Protein AF-A0A7S2SVT9-F1 (afdb_monomer_lite)

Structure (mmCIF, N/CA/C/O backbone):
data_AF-A0A7S2SVT9-F1
#
_entry.id   AF-A0A7S2SVT9-F1
#
loop_
_atom_site.group_PDB
_atom_site.id
_atom_site.type_symbol
_atom_site.label_atom_id
_atom_site.label_alt_id
_atom_site.label_comp_id
_atom_site.label_asym_id
_atom_site.label_entity_id
_atom_site.label_seq_id
_atom_site.pdbx_PDB_ins_code
_atom_site.Cartn_x
_atom_site.Cartn_y
_atom_site.Cartn_z
_atom_site.occupancy
_atom_site.B_iso_or_equiv
_atom_site.auth_seq_id
_atom_site.auth_comp_id
_atom_site.auth_asym_id
_atom_site.auth_atom_id
_atom_site.pdbx_PDB_model_num
ATOM 1 N N . ALA A 1 1 ? 28.367 -41.640 71.265 1.00 46.28 1 ALA A N 1
ATOM 2 C CA . ALA A 1 1 ? 27.059 -41.630 70.587 1.00 46.28 1 ALA A CA 1
ATOM 3 C C . ALA A 1 1 ? 27.036 -40.499 69.565 1.00 46.28 1 ALA A C 1
ATOM 5 O O . ALA A 1 1 ? 26.802 -39.362 69.942 1.00 46.28 1 ALA A O 1
ATOM 6 N N . ALA A 1 2 ? 27.360 -40.795 68.307 1.00 45.94 2 ALA A N 1
ATOM 7 C CA . ALA A 1 2 ? 27.068 -39.950 67.148 1.00 45.94 2 ALA A CA 1
ATOM 8 C C . ALA A 1 2 ? 27.367 -40.776 65.892 1.00 45.94 2 ALA A C 1
ATOM 10 O O . ALA A 1 2 ? 28.514 -41.146 65.668 1.00 45.94 2 ALA A O 1
ATOM 11 N N . GLY A 1 3 ? 26.339 -41.097 65.109 1.00 44.41 3 GLY A N 1
ATOM 12 C CA . GLY A 1 3 ? 26.504 -41.786 63.829 1.00 44.41 3 GLY A CA 1
ATOM 13 C C . GLY A 1 3 ? 25.428 -42.829 63.584 1.00 44.41 3 GLY A C 1
ATOM 14 O O . GLY A 1 3 ? 25.705 -44.006 63.746 1.00 44.41 3 GLY A O 1
ATOM 15 N N . GLN A 1 4 ? 24.215 -42.382 63.236 1.00 47.19 4 GLN A N 1
ATOM 16 C CA . GLN A 1 4 ? 23.182 -43.142 62.506 1.00 47.19 4 GLN A CA 1
ATOM 17 C C . GLN A 1 4 ? 21.943 -42.242 62.310 1.00 47.19 4 GLN A C 1
ATOM 19 O O . GLN A 1 4 ? 20.930 -42.404 62.980 1.00 47.19 4 GLN A O 1
ATOM 24 N N . ALA A 1 5 ? 22.028 -41.222 61.446 1.00 50.03 5 ALA A N 1
ATOM 25 C CA . ALA A 1 5 ? 20.856 -40.395 61.107 1.00 50.03 5 ALA A CA 1
ATOM 26 C C . ALA A 1 5 ? 20.947 -39.670 59.745 1.00 50.03 5 ALA A C 1
ATOM 28 O O . ALA A 1 5 ? 20.345 -38.612 59.591 1.00 50.03 5 ALA A O 1
ATOM 29 N N . ALA A 1 6 ? 21.697 -40.184 58.759 1.00 51.16 6 ALA A N 1
ATOM 30 C CA . ALA A 1 6 ? 21.926 -39.445 57.505 1.00 51.16 6 ALA A CA 1
ATOM 31 C C . ALA A 1 6 ? 21.492 -40.144 56.199 1.00 51.16 6 ALA A C 1
ATOM 33 O O . ALA A 1 6 ? 21.414 -39.470 55.178 1.00 51.16 6 ALA A O 1
ATOM 34 N N . GLU A 1 7 ? 21.141 -41.436 56.184 1.00 48.84 7 GLU A N 1
ATOM 35 C CA . GLU A 1 7 ? 20.907 -42.144 54.904 1.00 48.84 7 GLU A CA 1
ATOM 36 C C . GLU A 1 7 ? 19.425 -42.291 54.492 1.00 48.84 7 GLU A C 1
ATOM 38 O O . GLU A 1 7 ? 19.130 -42.443 53.311 1.00 48.84 7 GLU A O 1
ATOM 43 N N . GLY A 1 8 ? 18.457 -42.133 55.405 1.00 46.03 8 GLY A N 1
ATOM 44 C CA . GLY A 1 8 ? 17.030 -42.372 55.104 1.00 46.03 8 GLY A CA 1
ATOM 45 C C . GLY A 1 8 ? 16.262 -41.231 54.408 1.00 46.03 8 GLY A C 1
ATOM 46 O O . GLY A 1 8 ? 15.158 -41.449 53.906 1.00 46.03 8 GLY A O 1
ATOM 47 N N . GLY A 1 9 ? 16.805 -40.006 54.378 1.00 48.88 9 GLY A N 1
ATOM 48 C CA . GLY A 1 9 ? 16.115 -38.819 53.838 1.00 48.88 9 GLY A CA 1
ATOM 49 C C . GLY A 1 9 ? 16.286 -38.598 52.327 1.00 48.88 9 GLY A C 1
ATOM 50 O O . GLY A 1 9 ? 15.430 -37.993 51.682 1.00 48.88 9 GLY A O 1
ATOM 51 N N . SER A 1 10 ? 17.372 -39.119 51.750 1.00 58.50 10 SER A N 1
ATOM 52 C CA . SER A 1 10 ? 17.773 -38.900 50.352 1.00 58.50 10 SER A CA 1
ATOM 53 C C . SER A 1 10 ? 16.907 -39.683 49.353 1.00 58.50 10 SER A C 1
ATOM 55 O O . SER A 1 10 ? 16.432 -39.136 48.353 1.00 58.50 10 SER A O 1
ATOM 57 N N . GLU A 1 11 ? 16.611 -40.951 49.645 1.00 56.12 11 GLU A N 1
ATOM 58 C CA . GLU A 1 11 ? 15.889 -41.826 48.713 1.00 56.12 11 GLU A CA 1
ATOM 59 C C . GLU A 1 11 ? 14.403 -41.469 48.574 1.00 56.12 11 GLU A C 1
ATOM 61 O O . GLU A 1 11 ? 13.871 -41.480 47.459 1.00 56.12 11 GLU A O 1
ATOM 66 N N . ARG A 1 12 ? 13.744 -41.067 49.672 1.00 56.50 12 ARG A N 1
ATOM 67 C CA . ARG A 1 12 ? 12.336 -40.622 49.651 1.00 56.50 12 ARG A CA 1
ATOM 68 C C . ARG A 1 12 ? 12.148 -39.374 48.778 1.00 56.50 12 ARG A C 1
ATOM 70 O O . ARG A 1 12 ? 11.241 -39.345 47.949 1.00 56.50 12 ARG A O 1
ATOM 77 N N . SER A 1 13 ? 13.069 -38.412 48.865 1.00 65.38 13 SER A N 1
ATOM 78 C CA . SER A 1 13 ? 13.052 -37.174 48.068 1.00 65.38 13 SER A CA 1
ATOM 79 C C . SER A 1 13 ? 13.234 -37.432 46.560 1.00 65.38 13 SER A C 1
ATOM 81 O O . SER A 1 13 ? 12.522 -36.881 45.714 1.00 65.38 13 SER A O 1
ATOM 83 N N . ILE A 1 14 ? 14.121 -38.363 46.187 1.00 68.31 14 ILE A N 1
ATOM 84 C CA . ILE A 1 14 ? 14.334 -38.751 44.780 1.00 68.31 14 ILE A CA 1
ATOM 85 C C . ILE A 1 14 ? 13.104 -39.474 44.207 1.00 68.31 14 ILE A C 1
ATOM 87 O O . ILE A 1 14 ? 12.753 -39.297 43.031 1.00 68.31 14 ILE A O 1
ATOM 91 N N . GLN A 1 15 ? 12.429 -40.290 45.015 1.00 72.62 15 GLN A N 1
ATOM 92 C CA . GLN A 1 15 ? 11.243 -41.034 44.596 1.00 72.62 15 GLN A CA 1
ATOM 93 C C . GLN A 1 15 ? 10.040 -40.102 44.368 1.00 72.62 15 GLN A C 1
ATOM 95 O O . GLN A 1 15 ? 9.336 -40.247 43.361 1.00 72.62 15 GLN A O 1
ATOM 100 N N . GLU A 1 16 ? 9.867 -39.088 45.217 1.00 72.50 16 GLU A N 1
ATOM 101 C CA . GLU A 1 16 ? 8.853 -38.035 45.068 1.00 72.50 16 GLU A CA 1
ATOM 102 C C . GLU A 1 16 ? 9.077 -37.190 43.806 1.00 72.50 16 GLU A C 1
ATOM 104 O O . GLU A 1 16 ? 8.153 -37.004 43.006 1.00 72.50 16 GLU A O 1
ATOM 109 N N . LEU A 1 17 ? 10.320 -36.776 43.533 1.00 68.44 17 LEU A N 1
ATOM 110 C CA . LEU A 1 17 ? 10.674 -36.039 42.312 1.00 68.44 17 LEU A CA 1
ATOM 111 C C . LEU A 1 17 ? 10.401 -36.853 41.035 1.00 68.44 17 LEU A C 1
ATOM 113 O O . LEU A 1 17 ? 9.911 -36.323 40.028 1.00 68.44 17 LEU A O 1
ATOM 117 N N . ARG A 1 18 ? 10.658 -38.168 41.062 1.00 76.12 18 ARG A N 1
ATOM 118 C CA . ARG A 1 18 ? 10.334 -39.072 39.944 1.00 76.12 18 ARG A CA 1
ATOM 119 C C . ARG A 1 18 ? 8.823 -39.186 39.726 1.00 76.12 18 ARG A C 1
ATOM 121 O O . ARG A 1 18 ? 8.385 -39.195 38.570 1.00 76.12 18 ARG A O 1
ATOM 128 N N . GLN A 1 19 ? 8.024 -39.242 40.793 1.00 76.94 19 GLN A N 1
ATOM 129 C CA . GLN A 1 19 ? 6.562 -39.262 40.692 1.00 76.94 19 GLN A CA 1
ATOM 130 C C . GLN A 1 19 ? 6.002 -37.930 40.172 1.00 76.94 19 GLN A C 1
ATOM 132 O O . GLN A 1 19 ? 5.176 -37.938 39.254 1.00 76.94 19 GLN A O 1
ATOM 137 N N . ALA A 1 20 ? 6.504 -36.792 40.660 1.00 73.44 20 ALA A N 1
ATOM 138 C CA . ALA A 1 20 ? 6.116 -35.464 40.185 1.00 73.44 20 ALA A CA 1
ATOM 139 C C . ALA A 1 20 ? 6.407 -35.289 38.683 1.00 73.44 20 ALA A C 1
ATOM 141 O O . ALA A 1 20 ? 5.541 -34.862 37.914 1.00 73.44 20 ALA A O 1
ATOM 142 N N . ARG A 1 21 ? 7.585 -35.732 38.219 1.00 74.88 21 ARG A N 1
ATOM 143 C CA . ARG A 1 21 ? 7.961 -35.687 36.795 1.00 74.88 21 ARG A CA 1
ATOM 144 C C . ARG A 1 21 ? 7.082 -36.589 35.921 1.00 74.88 21 ARG A C 1
ATOM 146 O O . ARG A 1 21 ? 6.775 -36.218 34.786 1.00 74.88 21 ARG A O 1
ATOM 153 N N . LYS A 1 22 ? 6.656 -37.756 36.423 1.00 80.69 22 LYS A N 1
ATOM 154 C CA . LYS A 1 22 ? 5.695 -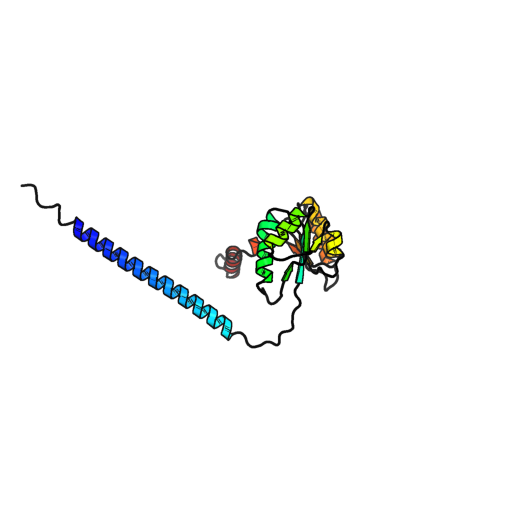38.631 35.724 1.00 80.69 22 LYS A CA 1
ATOM 155 C C . LYS A 1 22 ? 4.320 -37.963 35.599 1.00 80.69 22 LYS A C 1
ATOM 157 O O . LYS A 1 22 ? 3.773 -37.944 34.497 1.00 80.69 22 LYS A O 1
ATOM 162 N N . ARG A 1 23 ? 3.810 -37.348 36.674 1.00 78.56 23 ARG A N 1
ATOM 163 C CA . ARG A 1 23 ? 2.530 -36.609 36.674 1.00 78.56 23 ARG A CA 1
ATOM 164 C C . ARG A 1 23 ? 2.557 -35.415 35.715 1.00 78.56 23 ARG A C 1
ATOM 166 O O . ARG A 1 23 ? 1.637 -35.253 34.919 1.00 78.56 23 ARG A O 1
ATOM 173 N N . PHE A 1 24 ? 3.646 -34.644 35.701 1.00 74.44 24 PHE A N 1
ATOM 174 C CA . PHE A 1 24 ? 3.814 -33.517 34.776 1.00 74.44 24 PHE A CA 1
ATOM 175 C C . PHE A 1 24 ? 3.822 -33.957 33.303 1.00 74.44 24 PHE A C 1
ATOM 177 O O . PHE A 1 24 ? 3.140 -33.371 32.462 1.00 74.44 24 PHE A O 1
ATOM 184 N N . LYS A 1 25 ? 4.545 -35.040 32.976 1.00 77.81 25 LYS A N 1
ATOM 185 C CA . LYS A 1 25 ? 4.560 -35.597 31.613 1.00 77.81 25 LYS A CA 1
ATOM 186 C C . LYS A 1 25 ? 3.191 -36.130 31.181 1.00 77.81 25 LYS A C 1
ATOM 188 O O . LYS A 1 25 ? 2.850 -35.991 30.007 1.00 77.81 25 LYS A O 1
ATOM 193 N N . ALA A 1 26 ? 2.424 -36.727 32.094 1.00 78.81 26 ALA A N 1
ATOM 194 C CA . ALA A 1 26 ? 1.063 -37.184 31.815 1.00 78.81 26 ALA A CA 1
ATOM 195 C C . ALA A 1 26 ? 0.131 -35.999 31.508 1.00 78.81 26 ALA A C 1
ATOM 197 O O . ALA A 1 26 ? -0.470 -35.970 30.435 1.00 78.81 26 ALA A O 1
ATOM 198 N N . LYS A 1 27 ? 0.132 -34.968 32.365 1.00 74.38 27 LYS A N 1
ATOM 199 C CA . LYS A 1 27 ? -0.675 -33.749 32.190 1.00 74.38 27 LYS A CA 1
ATOM 200 C C . LYS A 1 27 ? -0.350 -33.014 30.880 1.00 74.38 27 LYS A C 1
ATOM 202 O O . LYS A 1 27 ? -1.245 -32.653 30.124 1.00 74.38 27 LYS A O 1
ATOM 207 N N . SER A 1 28 ? 0.935 -32.905 30.530 1.00 76.81 28 SER A N 1
ATOM 208 C CA . SER A 1 28 ? 1.373 -32.295 29.263 1.00 76.81 28 SER A CA 1
ATOM 209 C C . SER A 1 28 ? 0.919 -33.076 28.017 1.00 76.81 28 SER A C 1
ATOM 211 O O . SER A 1 28 ? 0.610 -32.485 26.979 1.00 76.81 28 SER A O 1
ATOM 213 N N . ARG A 1 29 ? 0.870 -34.415 28.085 1.00 76.44 29 ARG A N 1
ATOM 214 C CA . ARG A 1 29 ? 0.363 -35.251 26.981 1.00 76.44 29 ARG A CA 1
ATOM 215 C C . ARG A 1 29 ? -1.146 -35.095 26.809 1.00 76.44 29 ARG A C 1
ATOM 217 O O . ARG A 1 29 ? -1.617 -35.038 25.674 1.00 76.44 29 ARG A O 1
ATOM 224 N N . GLU A 1 30 ? -1.874 -34.993 27.911 1.00 79.12 30 GLU A N 1
ATOM 225 C CA . GLU A 1 30 ? -3.321 -34.794 27.925 1.00 79.12 30 GLU A CA 1
ATOM 226 C C . GLU A 1 30 ? -3.712 -33.426 27.343 1.00 79.12 30 GLU A C 1
ATOM 228 O O . GLU A 1 30 ? -4.528 -33.363 26.425 1.00 79.12 30 GLU A O 1
ATOM 233 N N . GLU A 1 31 ? -3.016 -32.353 27.733 1.00 74.06 31 GLU A N 1
ATOM 234 C CA . GLU A 1 31 ? -3.193 -31.010 27.157 1.00 74.06 31 GLU A CA 1
ATOM 235 C C . GLU A 1 31 ? -2.907 -30.970 25.648 1.00 74.06 31 GLU A C 1
ATOM 237 O O . GLU A 1 31 ? -3.641 -30.343 24.876 1.00 74.06 31 GLU A O 1
ATOM 242 N N . LYS A 1 32 ? -1.856 -31.664 25.188 1.00 75.62 32 LYS A N 1
ATOM 243 C CA . LYS A 1 32 ? -1.548 -31.770 23.751 1.00 75.62 32 LYS A CA 1
ATOM 244 C C . LYS A 1 32 ? -2.636 -32.530 22.989 1.00 75.62 32 LYS A C 1
ATOM 246 O O . LYS A 1 32 ? -2.972 -32.141 21.869 1.00 75.62 32 LYS A O 1
ATOM 251 N N . ARG A 1 33 ? -3.205 -33.586 23.583 1.00 76.88 33 ARG A N 1
ATOM 252 C CA . ARG A 1 33 ? -4.305 -34.362 22.988 1.00 76.88 33 ARG A CA 1
ATOM 253 C C . ARG A 1 33 ? -5.590 -33.532 22.918 1.00 76.88 33 ARG A C 1
ATOM 255 O O . ARG A 1 33 ? -6.228 -33.524 21.868 1.00 76.88 33 ARG A O 1
ATOM 262 N N . ALA A 1 34 ? -5.901 -32.770 23.968 1.00 76.31 34 ALA A N 1
ATOM 263 C CA . ALA A 1 34 ? -7.038 -31.852 24.003 1.00 76.31 34 ALA A CA 1
ATOM 264 C C . ALA A 1 34 ? -6.922 -30.747 22.938 1.00 76.31 34 ALA A C 1
ATOM 266 O O . ALA A 1 34 ? -7.855 -30.539 22.165 1.00 76.31 34 ALA A O 1
ATOM 267 N N . LYS A 1 35 ? -5.747 -30.110 22.800 1.00 73.69 35 LYS A N 1
ATOM 268 C CA . LYS A 1 35 ? -5.496 -29.094 21.756 1.00 73.69 35 LYS A CA 1
ATOM 269 C C . LYS A 1 35 ? -5.612 -29.654 20.337 1.00 73.69 35 LYS A C 1
ATOM 271 O O . LYS A 1 35 ? -6.098 -28.963 19.443 1.00 73.69 35 LYS A O 1
ATOM 276 N N . ARG A 1 36 ? -5.164 -30.893 20.108 1.00 74.31 36 ARG A N 1
ATOM 277 C CA . ARG A 1 36 ? -5.287 -31.554 18.800 1.00 74.31 36 ARG A CA 1
ATOM 278 C C . ARG A 1 36 ? -6.744 -31.886 18.472 1.00 74.31 36 ARG A C 1
ATOM 280 O O . ARG A 1 36 ? -7.152 -31.635 17.343 1.00 74.31 36 ARG A O 1
ATOM 287 N N . LYS A 1 37 ? -7.514 -32.375 19.450 1.00 76.25 37 LYS A N 1
ATOM 288 C CA . LYS A 1 37 ? -8.949 -32.643 19.294 1.00 76.25 37 LYS A CA 1
ATOM 289 C C . LYS A 1 37 ? -9.726 -31.354 18.996 1.00 76.25 37 LYS A C 1
ATOM 291 O O . LYS A 1 37 ? -10.404 -31.297 17.985 1.00 76.25 37 LYS A O 1
ATOM 296 N N . ALA A 1 38 ? -9.487 -30.275 19.747 1.00 67.44 38 ALA A N 1
ATOM 297 C CA . ALA A 1 38 ? -10.119 -28.974 19.501 1.00 67.44 38 ALA A CA 1
ATOM 298 C C . ALA A 1 38 ? -9.835 -28.408 18.092 1.00 67.44 38 ALA A C 1
ATOM 300 O O . ALA A 1 38 ? -10.721 -27.845 17.457 1.00 67.44 38 ALA A O 1
ATOM 301 N N . ARG A 1 39 ? -8.613 -28.590 17.564 1.00 67.19 39 ARG A N 1
ATOM 302 C CA . ARG A 1 39 ? -8.272 -28.202 16.180 1.00 67.19 39 ARG A CA 1
ATOM 303 C C . ARG A 1 39 ? -8.991 -29.052 15.132 1.00 67.19 39 ARG A C 1
ATOM 305 O O . ARG A 1 39 ? -9.362 -28.524 14.089 1.00 67.19 39 ARG A O 1
ATOM 312 N N . GLN A 1 40 ? -9.153 -30.350 15.388 1.00 66.38 40 GLN A N 1
ATOM 313 C CA . GLN A 1 40 ? -9.873 -31.258 14.492 1.00 66.38 40 GLN A CA 1
ATOM 314 C C . GLN A 1 40 ? -11.378 -30.978 14.504 1.00 66.38 40 GLN A C 1
ATOM 316 O O . GLN A 1 40 ? -11.976 -30.913 13.436 1.00 66.38 40 GLN A O 1
ATOM 321 N N . ASP A 1 41 ? -11.953 -30.717 15.677 1.00 63.50 41 ASP A N 1
ATOM 322 C CA . ASP A 1 41 ? -13.367 -30.374 15.836 1.00 63.50 41 ASP A CA 1
ATOM 323 C C . ASP A 1 41 ? -13.680 -29.024 15.161 1.00 63.50 41 ASP A C 1
ATOM 325 O O . ASP A 1 41 ? -14.660 -28.917 14.427 1.00 63.50 41 ASP A O 1
ATOM 329 N N . HIS A 1 42 ? -12.796 -28.024 15.287 1.00 60.62 42 HIS A N 1
ATOM 330 C CA . HIS A 1 42 ? -12.931 -26.742 14.580 1.00 60.62 42 HIS A CA 1
ATOM 331 C C . HIS A 1 42 ? -12.835 -26.891 13.049 1.00 60.62 42 HIS A C 1
ATOM 333 O O . HIS A 1 42 ? -13.604 -26.277 12.313 1.00 60.62 42 HIS A O 1
ATOM 339 N N . ALA A 1 43 ? -11.932 -27.748 12.556 1.00 57.88 43 ALA A N 1
ATOM 340 C CA . ALA A 1 43 ? -11.807 -28.050 11.127 1.00 57.88 43 ALA A CA 1
ATOM 341 C C . ALA A 1 43 ? -12.983 -28.880 10.574 1.00 57.88 43 ALA A C 1
ATOM 343 O O . ALA A 1 43 ? -13.273 -28.823 9.381 1.00 57.88 43 ALA A O 1
ATOM 344 N N . ALA A 1 44 ? -13.652 -29.666 11.420 1.00 54.34 44 ALA A N 1
ATOM 345 C CA . ALA A 1 44 ? -14.867 -30.386 11.055 1.00 54.34 44 ALA A CA 1
ATOM 346 C C . ALA A 1 44 ? -16.081 -29.442 11.024 1.00 54.34 44 ALA A C 1
ATOM 348 O O . ALA A 1 44 ? -16.863 -29.483 10.078 1.00 54.34 44 ALA A O 1
ATOM 349 N N . GLN A 1 45 ? -16.199 -28.534 11.996 1.00 55.66 45 GLN A N 1
ATOM 350 C CA . GLN A 1 45 ? -17.280 -27.544 12.055 1.00 55.66 45 GLN A CA 1
ATOM 351 C C . GLN A 1 45 ? -17.208 -26.518 10.914 1.00 55.66 45 GLN A C 1
ATOM 353 O O . GLN A 1 45 ? -18.249 -26.130 10.389 1.00 55.66 45 GLN A O 1
ATOM 358 N N . SER A 1 46 ? -16.007 -26.152 10.445 1.00 54.97 46 SER A N 1
ATOM 359 C CA . SER A 1 46 ? -15.851 -25.280 9.268 1.00 54.97 46 SER A CA 1
ATOM 360 C C . SER A 1 46 ? -16.274 -25.939 7.948 1.00 54.97 46 SER A C 1
ATOM 362 O O . SER A 1 46 ? -16.582 -25.235 6.990 1.00 54.97 46 SER A O 1
ATOM 364 N N . ARG A 1 47 ? -16.334 -27.278 7.890 1.00 51.72 47 ARG A N 1
ATOM 365 C CA . ARG A 1 47 ? -16.796 -28.033 6.711 1.00 51.72 47 ARG A CA 1
ATOM 366 C C . ARG A 1 47 ? -18.312 -28.222 6.661 1.00 51.72 47 ARG A C 1
ATOM 368 O O . ARG A 1 47 ? -18.853 -28.375 5.574 1.00 51.72 47 ARG A O 1
ATOM 375 N N . VAL A 1 48 ? -18.998 -28.201 7.805 1.00 49.88 48 VAL A N 1
ATOM 376 C CA . VAL A 1 48 ? -20.450 -28.470 7.893 1.00 49.88 48 VAL A CA 1
ATOM 377 C C . VAL A 1 48 ? -21.299 -27.210 7.636 1.00 49.88 48 VAL A C 1
ATOM 379 O O . VAL A 1 48 ? -22.478 -27.319 7.318 1.00 49.88 48 VAL A O 1
ATOM 382 N N . GLY A 1 49 ? -20.705 -26.011 7.687 1.00 39.28 49 GLY A N 1
ATOM 383 C CA . GLY A 1 49 ? -21.383 -24.739 7.387 1.00 39.28 49 GLY A CA 1
ATOM 384 C C . GLY A 1 49 ? -21.409 -24.327 5.908 1.00 39.28 49 GLY A C 1
ATOM 385 O O . GLY A 1 49 ? -22.055 -23.339 5.569 1.00 39.28 49 GLY A O 1
ATOM 386 N N . ALA A 1 50 ? -20.734 -25.061 5.019 1.00 42.53 50 ALA A N 1
ATOM 387 C CA . ALA A 1 50 ? -20.726 -24.773 3.587 1.00 42.53 50 ALA A CA 1
ATOM 388 C C . ALA A 1 50 ? -22.005 -25.312 2.923 1.00 42.53 50 ALA A C 1
ATOM 390 O O . ALA A 1 50 ? -21.982 -26.307 2.200 1.00 42.53 50 ALA A O 1
ATOM 391 N N . ARG A 1 51 ? -23.147 -24.658 3.171 1.00 38.66 51 ARG A N 1
ATOM 392 C CA . ARG A 1 51 ? -24.251 -24.714 2.204 1.00 38.66 51 ARG A CA 1
ATOM 393 C C . ARG A 1 51 ? -23.715 -24.138 0.898 1.00 38.66 51 ARG A C 1
ATOM 395 O O . ARG A 1 51 ? -23.152 -23.047 0.910 1.00 38.66 51 ARG A O 1
ATOM 402 N N . ALA A 1 52 ? -23.854 -24.893 -0.188 1.00 43.09 52 ALA A N 1
ATOM 403 C CA . ALA A 1 52 ? -23.540 -24.439 -1.532 1.00 43.09 52 ALA A CA 1
ATOM 404 C C . ALA A 1 52 ? -24.350 -23.167 -1.812 1.00 43.09 52 ALA A C 1
ATOM 406 O O . ALA A 1 52 ? -25.567 -23.215 -1.971 1.00 43.09 52 ALA A O 1
ATOM 407 N N . VAL A 1 53 ? -23.669 -22.027 -1.758 1.00 42.34 53 VAL A N 1
ATOM 408 C CA . VAL A 1 53 ? -24.169 -20.759 -2.272 1.00 42.34 53 VAL A CA 1
ATOM 409 C C . VAL A 1 53 ? -23.679 -20.722 -3.708 1.00 42.34 53 VAL A C 1
ATOM 411 O O . VAL A 1 53 ? -22.482 -20.918 -3.928 1.00 42.34 53 VAL A O 1
ATOM 414 N N . ASP A 1 54 ? -24.582 -20.535 -4.667 1.00 35.62 54 ASP A N 1
ATOM 415 C CA . ASP A 1 54 ? -24.228 -20.382 -6.076 1.00 35.62 54 ASP A CA 1
ATOM 416 C C . ASP A 1 54 ? -23.084 -19.368 -6.204 1.00 35.62 54 ASP A C 1
ATOM 418 O O . ASP A 1 54 ? -23.212 -18.194 -5.846 1.00 35.62 54 ASP A O 1
ATOM 422 N N . HIS A 1 55 ? -21.912 -19.848 -6.623 1.00 44.50 55 HIS A N 1
ATOM 423 C CA . HIS A 1 55 ? -20.707 -19.037 -6.687 1.00 44.50 55 HIS A CA 1
ATOM 424 C C . HIS A 1 55 ? -20.823 -18.060 -7.858 1.00 44.50 55 HIS A C 1
ATOM 426 O O . HIS A 1 55 ? -20.472 -18.387 -8.990 1.00 44.50 55 HIS A O 1
ATOM 432 N N . VAL A 1 56 ? -21.249 -16.828 -7.579 1.00 50.66 56 VAL A N 1
ATOM 433 C CA . VAL A 1 56 ? -20.826 -15.687 -8.394 1.00 50.66 56 VAL A CA 1
ATOM 434 C C . VAL A 1 56 ? -19.298 -15.690 -8.352 1.00 50.66 56 VAL A C 1
ATOM 436 O O . VAL A 1 56 ? -18.696 -15.562 -7.286 1.00 50.66 56 VAL A O 1
ATOM 439 N N . HIS A 1 57 ? -18.661 -15.932 -9.496 1.00 63.84 57 HIS A N 1
ATOM 440 C CA . HIS A 1 57 ? -17.210 -15.875 -9.612 1.00 63.84 57 HIS A CA 1
ATOM 441 C C . HIS A 1 57 ? -16.777 -14.413 -9.473 1.00 63.84 57 HIS A C 1
ATOM 443 O O . HIS A 1 57 ? -16.754 -13.672 -10.452 1.00 63.84 57 HIS A O 1
ATOM 449 N N . THR A 1 58 ? -16.490 -13.975 -8.246 1.00 73.06 58 THR A N 1
ATOM 450 C CA . THR A 1 58 ? -15.939 -12.641 -8.002 1.00 73.06 58 THR A CA 1
ATOM 451 C C . THR A 1 58 ? -14.536 -12.579 -8.610 1.00 73.06 58 THR A C 1
ATOM 453 O O . THR A 1 58 ? -13.670 -13.350 -8.178 1.00 73.06 58 THR A O 1
ATOM 456 N N . PRO A 1 59 ? -14.285 -11.704 -9.602 1.00 86.88 59 PRO A N 1
ATOM 457 C CA . PRO A 1 59 ? -12.961 -11.573 -10.194 1.00 86.88 59 PRO A CA 1
ATOM 458 C C . PRO A 1 59 ? -11.949 -11.092 -9.149 1.00 86.88 59 PRO A C 1
ATOM 460 O O . PRO A 1 59 ? -12.297 -10.398 -8.192 1.00 86.88 59 PRO A O 1
ATOM 463 N N . ALA A 1 60 ? -10.686 -11.486 -9.323 1.00 91.25 60 ALA A N 1
ATOM 464 C CA . ALA A 1 60 ? -9.625 -11.084 -8.410 1.00 91.25 60 ALA A CA 1
ATOM 465 C C . ALA A 1 60 ? -9.310 -9.593 -8.550 1.00 91.25 60 ALA A C 1
ATOM 467 O O . ALA A 1 60 ? -9.186 -9.097 -9.666 1.00 91.25 60 ALA A O 1
ATOM 468 N N . VAL A 1 61 ? -9.101 -8.912 -7.424 1.00 94.56 61 VAL A N 1
ATOM 469 C CA . VAL A 1 61 ? -8.581 -7.541 -7.414 1.00 94.56 61 VAL A CA 1
ATOM 470 C C . VAL A 1 61 ? -7.107 -7.576 -7.810 1.00 94.56 61 VAL A C 1
ATOM 472 O O . VAL A 1 61 ? -6.292 -8.215 -7.135 1.00 94.56 61 VAL A O 1
ATOM 475 N N . ARG A 1 62 ? -6.764 -6.893 -8.904 1.00 97.56 62 ARG A N 1
ATOM 476 C CA . ARG A 1 62 ? -5.412 -6.828 -9.468 1.00 97.56 62 ARG A CA 1
ATOM 477 C C . ARG A 1 62 ? -4.650 -5.656 -8.862 1.00 97.56 62 ARG A C 1
ATOM 479 O O . ARG A 1 62 ? -4.982 -4.493 -9.090 1.00 97.56 62 ARG A O 1
ATOM 486 N N . VAL A 1 63 ? -3.631 -5.969 -8.074 1.00 98.12 63 VAL A N 1
ATOM 487 C CA . VAL A 1 63 ? -2.865 -5.013 -7.274 1.00 98.12 63 VAL A CA 1
ATOM 488 C C . VAL A 1 63 ? -1.486 -4.792 -7.885 1.00 98.12 63 VAL A C 1
ATOM 490 O O . VAL A 1 63 ? -0.800 -5.748 -8.253 1.00 98.12 63 VAL A O 1
ATOM 493 N N . VAL A 1 64 ? -1.046 -3.536 -7.925 1.00 98.69 64 VAL A N 1
ATOM 494 C CA . VAL A 1 64 ? 0.360 -3.183 -8.148 1.00 98.69 64 VAL A CA 1
ATOM 495 C C . VAL A 1 64 ? 0.979 -2.648 -6.864 1.00 98.69 64 VAL A C 1
ATOM 497 O O . VAL A 1 64 ? 0.425 -1.758 -6.224 1.00 98.69 64 VAL A O 1
ATOM 500 N N . VAL A 1 65 ? 2.154 -3.167 -6.501 1.00 98.62 65 VAL A N 1
ATOM 501 C CA . VAL A 1 65 ? 2.897 -2.701 -5.319 1.00 98.62 65 VAL A CA 1
ATOM 502 C C . VAL A 1 65 ? 3.925 -1.656 -5.731 1.00 98.62 65 VAL A C 1
ATOM 504 O O . VAL A 1 65 ? 4.862 -1.937 -6.482 1.00 98.62 65 VAL A O 1
ATOM 507 N N . VAL A 1 66 ? 3.770 -0.442 -5.218 1.00 98.50 66 VAL A N 1
ATOM 508 C CA . VAL A 1 66 ? 4.580 0.724 -5.562 1.00 98.50 66 VAL A CA 1
ATOM 509 C C . VAL A 1 66 ? 5.630 0.956 -4.485 1.00 98.50 66 VAL A C 1
ATOM 511 O O . VAL A 1 66 ? 5.314 1.041 -3.302 1.00 98.50 66 VAL A O 1
ATOM 514 N N . GLY A 1 67 ? 6.902 1.047 -4.885 1.00 96.75 67 GLY A N 1
ATOM 515 C CA . GLY A 1 67 ? 8.011 1.101 -3.929 1.00 96.75 67 GLY A CA 1
ATOM 516 C C . GLY A 1 67 ? 8.446 -0.283 -3.432 1.00 96.75 67 GLY A C 1
ATOM 517 O O . GLY A 1 67 ? 9.076 -0.394 -2.380 1.00 96.75 67 GLY A O 1
ATOM 518 N N . ALA A 1 68 ? 8.179 -1.345 -4.202 1.00 94.62 68 ALA A N 1
ATOM 519 C CA . ALA A 1 68 ? 8.442 -2.739 -3.817 1.00 94.62 68 ALA A CA 1
ATOM 520 C C . ALA A 1 68 ? 9.925 -3.065 -3.516 1.00 94.62 68 ALA A C 1
ATOM 522 O O . ALA A 1 68 ? 10.232 -4.080 -2.891 1.00 94.62 68 ALA A O 1
ATOM 523 N N . GLY A 1 69 ? 10.857 -2.195 -3.925 1.00 91.44 69 GLY A N 1
ATOM 524 C CA . GLY A 1 69 ? 12.279 -2.289 -3.587 1.00 91.44 69 GLY A CA 1
ATOM 525 C C . GLY A 1 69 ? 12.639 -1.810 -2.174 1.00 91.44 69 GLY A C 1
ATOM 526 O O . GLY A 1 69 ? 13.755 -2.059 -1.718 1.00 91.44 69 GLY A O 1
ATOM 527 N N . GLY A 1 70 ? 11.731 -1.115 -1.483 1.00 93.88 70 GLY A N 1
ATOM 528 C CA . GLY A 1 70 ? 11.917 -0.680 -0.102 1.00 93.88 70 GLY A CA 1
ATOM 529 C C . GLY A 1 70 ? 11.905 -1.856 0.876 1.00 93.88 70 GLY A C 1
ATOM 530 O O . GLY A 1 70 ? 11.227 -2.860 0.658 1.00 93.88 70 GLY A O 1
ATOM 531 N N . TRP A 1 71 ? 12.636 -1.726 1.988 1.00 94.75 71 TRP A N 1
ATOM 532 C CA . TRP A 1 71 ? 12.719 -2.777 3.011 1.00 94.75 71 TRP A CA 1
ATOM 533 C C . TRP A 1 71 ? 11.337 -3.220 3.504 1.00 94.75 71 TRP A C 1
ATOM 535 O O . TRP A 1 71 ? 11.054 -4.416 3.543 1.00 94.75 71 TRP A O 1
ATOM 545 N N . TYR A 1 72 ? 10.468 -2.264 3.845 1.00 94.81 72 TYR A N 1
ATOM 546 C CA . TYR A 1 72 ? 9.155 -2.570 4.408 1.00 94.81 72 TYR A CA 1
ATOM 547 C C . TYR A 1 72 ? 8.256 -3.289 3.397 1.00 94.81 72 TYR A C 1
ATOM 549 O O . TYR A 1 72 ? 7.722 -4.352 3.704 1.00 94.81 72 TYR A O 1
ATOM 557 N N . ALA A 1 73 ? 8.187 -2.797 2.156 1.00 95.38 73 ALA A N 1
ATOM 558 C CA . ALA A 1 73 ? 7.443 -3.462 1.091 1.00 95.38 73 ALA A CA 1
ATOM 559 C C . ALA A 1 73 ? 7.945 -4.896 0.859 1.00 95.38 73 ALA A C 1
ATOM 561 O O . ALA A 1 73 ? 7.160 -5.842 0.843 1.00 95.38 73 ALA A O 1
ATOM 562 N N . SER A 1 74 ? 9.267 -5.071 0.767 1.00 94.38 74 SER A N 1
ATOM 563 C CA . SER A 1 74 ? 9.893 -6.360 0.464 1.00 94.38 74 SER A CA 1
ATOM 564 C C . SER A 1 74 ? 9.724 -7.408 1.571 1.00 94.38 74 SER A C 1
ATOM 566 O O . SER A 1 74 ? 9.607 -8.603 1.285 1.00 94.38 74 SER A O 1
ATOM 568 N N . GLN A 1 75 ? 9.730 -6.982 2.834 1.00 94.81 75 GLN A N 1
ATOM 569 C CA . GLN A 1 75 ? 9.703 -7.890 3.985 1.00 94.81 75 GLN A CA 1
ATOM 570 C C . GLN A 1 75 ? 8.316 -8.052 4.600 1.00 94.81 75 GLN A C 1
ATOM 572 O O . GLN A 1 75 ? 8.097 -9.014 5.333 1.00 94.81 75 GLN A O 1
ATOM 577 N N . VAL A 1 76 ? 7.403 -7.118 4.334 1.00 95.00 76 VAL A N 1
ATOM 578 C CA . VAL A 1 76 ? 6.080 -7.080 4.959 1.00 95.00 76 VAL A CA 1
ATOM 579 C C . VAL A 1 76 ? 4.975 -7.144 3.915 1.00 95.00 76 VAL A C 1
ATOM 581 O O . VAL A 1 76 ? 4.173 -8.059 3.964 1.00 95.00 76 VAL A O 1
ATOM 584 N N . HIS A 1 77 ? 4.899 -6.245 2.941 1.00 96.88 77 HIS A N 1
ATOM 585 C CA . HIS A 1 77 ? 3.726 -6.253 2.053 1.00 96.88 77 HIS A CA 1
ATOM 586 C C . HIS A 1 77 ? 3.758 -7.412 1.054 1.00 96.88 77 HIS A C 1
ATOM 588 O O . HIS A 1 77 ? 2.793 -8.168 0.977 1.00 96.88 77 HIS A O 1
ATOM 594 N N . LEU A 1 78 ? 4.879 -7.629 0.354 1.00 97.25 78 LEU A N 1
ATOM 595 C CA . LEU A 1 78 ? 4.972 -8.693 -0.655 1.00 97.25 78 LEU A CA 1
ATOM 596 C C . LEU A 1 78 ? 4.708 -10.098 -0.086 1.00 97.25 78 LEU A C 1
ATOM 598 O O . LEU A 1 78 ? 3.910 -10.822 -0.681 1.00 97.25 78 LEU A O 1
ATOM 602 N N . PRO A 1 79 ? 5.300 -10.519 1.053 1.00 95.75 79 PRO A N 1
ATOM 603 C CA . PRO A 1 79 ? 5.024 -11.851 1.586 1.00 95.75 79 PRO A CA 1
ATOM 604 C C . PRO A 1 79 ? 3.575 -11.995 2.074 1.00 95.75 79 PRO A C 1
ATOM 606 O O . PRO A 1 79 ? 2.986 -13.066 1.937 1.00 95.75 79 PRO A O 1
ATOM 609 N N . GLN A 1 80 ? 2.973 -10.928 2.607 1.00 94.19 80 GLN A N 1
ATOM 610 C CA . GLN A 1 80 ? 1.602 -10.950 3.110 1.00 94.19 80 GLN A CA 1
ATOM 611 C C . GLN A 1 80 ? 0.608 -11.009 1.951 1.00 94.19 80 GLN A C 1
ATOM 613 O O . GLN A 1 80 ? -0.326 -11.807 1.996 1.00 94.19 80 GLN A O 1
ATOM 618 N N . LEU A 1 81 ? 0.850 -10.241 0.889 1.00 94.75 81 LEU A N 1
ATOM 619 C CA . LEU A 1 81 ? 0.090 -10.325 -0.353 1.00 94.75 81 LEU A CA 1
ATOM 620 C C . LEU A 1 81 ? 0.210 -11.721 -0.967 1.00 94.75 81 LEU A C 1
ATOM 622 O O . LEU A 1 81 ? -0.814 -12.316 -1.270 1.00 94.75 81 LEU A O 1
ATOM 626 N N . ALA A 1 82 ? 1.404 -12.319 -1.018 1.00 94.25 82 ALA A N 1
ATOM 627 C CA . ALA A 1 82 ? 1.580 -13.696 -1.496 1.00 94.25 82 ALA A CA 1
ATOM 628 C C . ALA A 1 82 ? 0.804 -14.738 -0.661 1.00 94.25 82 ALA A C 1
ATOM 630 O O . ALA A 1 82 ? 0.373 -15.772 -1.179 1.00 94.25 82 ALA A O 1
ATOM 631 N N . VAL A 1 83 ? 0.609 -14.492 0.641 1.00 92.94 83 VAL A N 1
ATOM 632 C CA . VAL A 1 83 ? -0.275 -15.310 1.489 1.00 92.94 83 VAL A CA 1
ATOM 633 C C . VAL A 1 83 ? -1.748 -15.069 1.148 1.00 92.94 83 VAL A C 1
ATOM 635 O O . VAL A 1 83 ? -2.512 -16.035 1.126 1.00 92.94 83 VAL A O 1
ATOM 638 N N . LEU A 1 84 ? -2.143 -13.822 0.881 1.00 90.94 84 LEU A N 1
ATOM 639 C CA . LEU A 1 84 ? -3.503 -13.457 0.474 1.00 90.94 84 LEU A CA 1
ATOM 640 C C . LEU A 1 84 ? -3.857 -13.982 -0.921 1.00 90.94 84 LEU A C 1
ATOM 642 O O . LEU A 1 84 ? -4.969 -14.442 -1.114 1.00 90.94 84 LEU A O 1
ATOM 646 N N . GLU A 1 85 ? -2.931 -14.058 -1.873 1.00 91.31 85 GLU A N 1
ATOM 647 C CA . GLU A 1 85 ? -3.231 -14.681 -3.173 1.00 91.31 85 GLU A CA 1
ATOM 648 C C . GLU A 1 85 ? -3.625 -16.158 -3.042 1.00 91.31 85 GLU A C 1
ATOM 650 O O . GLU A 1 85 ? -4.421 -16.687 -3.814 1.00 91.31 85 GLU A O 1
ATOM 655 N N . ARG A 1 86 ? -3.065 -16.845 -2.039 1.00 88.25 86 ARG A N 1
ATOM 656 C CA . ARG A 1 86 ? -3.349 -18.259 -1.749 1.00 88.25 86 ARG A CA 1
ATOM 657 C C . ARG A 1 86 ? -4.580 -18.445 -0.870 1.00 88.25 86 ARG A C 1
ATOM 659 O O . ARG A 1 86 ? -4.999 -19.579 -0.638 1.00 88.25 86 ARG A O 1
ATOM 666 N N . ARG A 1 87 ? -5.105 -17.361 -0.301 1.00 83.94 87 ARG A N 1
ATOM 667 C CA . ARG A 1 87 ? -6.211 -17.375 0.651 1.00 83.94 87 ARG A CA 1
ATOM 668 C C . ARG A 1 87 ? -7.256 -16.384 0.195 1.00 83.94 87 ARG A C 1
ATOM 670 O O . ARG A 1 87 ? -7.060 -15.187 0.326 1.00 83.94 87 ARG A O 1
ATOM 677 N N . THR A 1 88 ? -8.421 -16.872 -0.193 1.00 71.31 88 THR A N 1
ATOM 678 C CA . THR A 1 88 ? -9.571 -15.995 -0.402 1.00 71.31 88 THR A CA 1
ATOM 679 C C . THR A 1 88 ? -10.028 -15.440 0.951 1.00 71.31 88 THR A C 1
ATOM 681 O O . THR A 1 88 ? -10.864 -16.027 1.638 1.00 71.31 88 THR A O 1
ATOM 684 N N . ALA A 1 89 ? -9.417 -14.340 1.390 1.00 61.84 89 ALA A N 1
ATOM 685 C CA . ALA A 1 89 ? -9.839 -13.593 2.561 1.00 61.84 89 ALA A CA 1
ATOM 686 C C . ALA A 1 89 ? -11.135 -12.858 2.200 1.00 61.84 89 ALA A C 1
ATOM 688 O O . ALA A 1 89 ? -11.226 -12.247 1.141 1.00 61.84 89 ALA A O 1
ATOM 689 N N . MET A 1 90 ? -12.154 -12.941 3.060 1.00 67.31 90 MET A N 1
ATOM 690 C CA . MET A 1 90 ? -13.429 -12.226 2.877 1.00 67.31 90 MET A CA 1
ATOM 691 C C . MET A 1 90 ? -14.190 -12.542 1.570 1.00 67.31 90 MET A C 1
ATOM 693 O O . MET A 1 90 ? -15.075 -11.789 1.184 1.00 67.31 90 MET A O 1
ATOM 697 N N . GLY A 1 91 ? -13.876 -13.651 0.890 1.00 79.00 91 GLY A N 1
ATOM 698 C CA . GLY A 1 91 ? -14.566 -14.062 -0.341 1.00 79.00 91 GLY A CA 1
ATOM 699 C C . GLY A 1 91 ? -14.124 -13.335 -1.618 1.00 79.00 91 GLY A C 1
ATOM 700 O O . GLY A 1 91 ? -14.649 -13.647 -2.683 1.00 79.00 91 GLY A O 1
ATOM 701 N N . VAL A 1 92 ? -13.144 -12.426 -1.542 1.00 85.06 92 VAL A N 1
ATOM 702 C CA . VAL A 1 92 ? -12.612 -11.695 -2.703 1.00 85.06 92 VAL A CA 1
ATOM 703 C C . VAL A 1 92 ? -11.163 -12.126 -2.957 1.00 85.06 92 VAL A C 1
ATOM 705 O O . VAL A 1 92 ? -10.322 -11.973 -2.069 1.00 85.06 92 VAL A O 1
ATOM 708 N N . PRO A 1 93 ? -10.838 -12.700 -4.129 1.00 91.75 93 PRO A N 1
ATOM 709 C CA . PRO A 1 93 ? -9.461 -13.041 -4.451 1.00 91.75 93 PRO A CA 1
ATOM 710 C C . PRO A 1 93 ? -8.638 -11.777 -4.731 1.00 91.75 93 PRO A C 1
ATOM 712 O O . PRO A 1 93 ? -9.145 -10.783 -5.244 1.00 91.75 93 PRO A O 1
ATOM 715 N N . VAL A 1 94 ? -7.348 -11.823 -4.408 1.00 93.44 94 VAL A N 1
ATOM 716 C CA . VAL A 1 94 ? -6.387 -10.746 -4.680 1.00 93.44 94 VAL A CA 1
ATOM 717 C C . VAL A 1 94 ? -5.246 -11.325 -5.502 1.00 93.44 94 VAL A C 1
ATOM 719 O O . VAL A 1 94 ? -4.835 -12.462 -5.268 1.00 93.44 94 VAL A O 1
ATOM 722 N N . ARG A 1 95 ? -4.734 -10.551 -6.460 1.00 96.00 95 ARG A N 1
ATOM 723 C CA . ARG A 1 95 ? -3.573 -10.917 -7.270 1.00 96.00 95 ARG A CA 1
ATOM 724 C C . ARG A 1 95 ? -2.649 -9.724 -7.443 1.00 96.00 95 ARG A C 1
ATOM 726 O O . ARG A 1 95 ? -3.076 -8.683 -7.923 1.00 96.00 95 ARG A O 1
ATOM 733 N N . VAL A 1 96 ? -1.375 -9.885 -7.126 1.00 97.94 96 VAL A N 1
ATOM 734 C CA . VAL A 1 96 ? -0.320 -8.951 -7.497 1.00 97.94 96 VAL A CA 1
ATOM 735 C C . VAL A 1 96 ? -0.006 -9.167 -8.972 1.00 97.94 96 VAL A C 1
ATOM 737 O O . VAL A 1 96 ? 0.452 -10.233 -9.384 1.00 97.94 96 VAL A O 1
ATOM 740 N N . VAL A 1 97 ? -0.295 -8.158 -9.785 1.00 98.38 97 VAL A N 1
ATOM 741 C CA . VAL A 1 97 ? -0.077 -8.204 -11.240 1.00 98.38 97 VAL A CA 1
ATOM 742 C C . VAL A 1 97 ? 1.192 -7.476 -11.656 1.00 98.38 97 VAL A C 1
ATOM 744 O O . VAL A 1 97 ? 1.745 -7.778 -12.708 1.00 98.38 97 VAL A O 1
ATOM 747 N N . GLY A 1 98 ? 1.703 -6.581 -10.810 1.00 98.50 98 GLY A N 1
ATOM 748 C CA . GLY A 1 98 ? 2.911 -5.827 -11.106 1.00 98.50 98 GLY A CA 1
ATOM 749 C C . GLY A 1 98 ? 3.544 -5.165 -9.895 1.00 98.50 98 GLY A C 1
ATOM 750 O O . GLY A 1 98 ? 2.978 -5.111 -8.800 1.00 98.50 98 GLY A O 1
ATOM 751 N N . VAL A 1 99 ? 4.744 -4.638 -10.110 1.00 98.62 99 VAL A N 1
ATOM 752 C CA . VAL A 1 99 ? 5.470 -3.830 -9.130 1.00 98.62 99 VAL A CA 1
ATOM 753 C C . VAL A 1 99 ? 6.060 -2.593 -9.786 1.00 98.62 99 VAL A C 1
ATOM 755 O O . VAL A 1 99 ? 6.598 -2.668 -10.890 1.00 98.62 99 VAL A O 1
ATOM 758 N N . VAL A 1 100 ? 6.014 -1.466 -9.073 1.00 98.50 100 VAL A N 1
ATOM 759 C CA . VAL A 1 100 ? 6.744 -0.254 -9.458 1.00 98.50 100 VAL A CA 1
ATOM 760 C C . VAL A 1 100 ? 8.053 -0.199 -8.683 1.00 98.50 100 VAL A C 1
ATOM 762 O O . VAL A 1 100 ? 8.066 -0.062 -7.452 1.00 98.50 100 VAL A O 1
ATOM 765 N N . THR A 1 101 ? 9.169 -0.291 -9.403 1.00 97.50 101 THR A N 1
ATOM 766 C CA . THR A 1 101 ? 10.520 -0.196 -8.834 1.00 97.50 101 THR A CA 1
ATOM 767 C C . THR A 1 101 ? 11.472 0.505 -9.787 1.00 97.50 101 THR A C 1
ATOM 769 O O . THR A 1 101 ? 11.391 0.307 -10.995 1.00 97.50 101 THR A O 1
ATOM 772 N N . ARG A 1 102 ? 12.447 1.237 -9.236 1.00 94.69 102 ARG A N 1
ATOM 773 C CA . ARG A 1 102 ? 13.417 2.014 -10.026 1.00 94.69 102 ARG A CA 1
ATOM 774 C C . ARG A 1 102 ? 14.388 1.155 -10.832 1.00 94.69 102 ARG A C 1
ATOM 776 O O . ARG A 1 102 ? 14.911 1.620 -11.835 1.00 94.69 102 ARG A O 1
ATOM 783 N N . THR A 1 103 ? 14.689 -0.059 -10.368 1.00 96.31 103 THR A N 1
ATOM 784 C CA . THR A 1 103 ? 15.696 -0.915 -11.007 1.00 96.31 103 THR A CA 1
ATOM 785 C C . THR A 1 103 ? 15.171 -2.323 -11.245 1.00 96.31 103 THR A C 1
ATOM 787 O O . THR A 1 103 ? 14.334 -2.833 -10.492 1.00 96.31 103 THR A O 1
ATOM 790 N N . LYS A 1 104 ? 15.710 -2.978 -12.275 1.00 95.94 104 LYS A N 1
ATOM 791 C CA . LYS A 1 104 ? 15.344 -4.347 -12.649 1.00 95.94 104 LYS A CA 1
ATOM 792 C C . LYS A 1 104 ? 15.692 -5.357 -11.553 1.00 95.94 104 LYS A C 1
ATOM 794 O O . LYS A 1 104 ? 14.969 -6.326 -11.343 1.00 95.94 104 LYS A O 1
ATOM 799 N N . GLU A 1 105 ? 16.763 -5.119 -10.800 1.00 97.31 105 GLU A N 1
ATOM 800 C CA . GLU A 1 105 ? 17.185 -5.983 -9.692 1.00 97.31 105 GLU A CA 1
ATOM 801 C C . GLU A 1 105 ? 16.167 -5.964 -8.545 1.00 97.31 105 GLU A C 1
ATOM 803 O O . GLU A 1 105 ? 15.947 -6.985 -7.891 1.00 97.31 105 GLU A O 1
ATOM 808 N N . GLN A 1 106 ? 15.544 -4.811 -8.272 1.00 97.44 106 GLN A N 1
ATOM 809 C CA . GLN A 1 106 ? 14.481 -4.704 -7.270 1.00 97.44 106 GLN A CA 1
ATOM 810 C C . GLN A 1 106 ? 13.230 -5.463 -7.713 1.00 97.44 106 GLN A C 1
ATOM 812 O O . GLN A 1 106 ? 12.664 -6.210 -6.915 1.00 97.44 106 GLN A O 1
ATOM 817 N N . HIS A 1 107 ? 12.857 -5.336 -8.985 1.00 98.00 107 HIS A N 1
ATOM 818 C CA . HIS A 1 107 ? 11.765 -6.096 -9.582 1.00 98.00 107 HIS A CA 1
ATOM 819 C C . HIS A 1 107 ? 11.990 -7.618 -9.469 1.00 98.00 107 HIS A C 1
ATOM 821 O O . HIS A 1 107 ? 11.153 -8.321 -8.906 1.00 98.00 107 HIS A O 1
ATOM 827 N N . GLN A 1 108 ? 13.169 -8.121 -9.849 1.00 97.75 108 GLN A N 1
ATOM 828 C CA . GLN A 1 108 ? 13.511 -9.547 -9.713 1.00 97.75 108 GLN A CA 1
ATOM 829 C C . GLN A 1 108 ? 13.471 -10.037 -8.257 1.00 97.75 108 GLN A C 1
ATOM 831 O O . GLN A 1 108 ? 13.108 -11.179 -7.969 1.00 97.75 108 GLN A O 1
ATOM 836 N N . LYS A 1 109 ? 13.872 -9.191 -7.300 1.00 97.69 109 LYS A N 1
ATOM 837 C CA . LYS A 1 109 ? 13.745 -9.513 -5.871 1.00 97.69 109 LYS A CA 1
ATOM 838 C C . LYS A 1 109 ? 12.280 -9.597 -5.450 1.00 97.69 109 LYS A C 1
ATOM 840 O O . LYS A 1 109 ? 11.955 -10.464 -4.641 1.00 97.69 109 LYS A O 1
ATOM 845 N N . ALA A 1 110 ? 11.417 -8.733 -5.979 1.00 97.81 110 ALA A N 1
ATOM 846 C CA . ALA A 1 110 ? 9.990 -8.763 -5.696 1.00 97.81 110 ALA A CA 1
ATOM 847 C C . ALA A 1 110 ? 9.329 -10.042 -6.236 1.00 97.81 110 ALA A C 1
ATOM 849 O O . ALA A 1 110 ? 8.639 -10.718 -5.477 1.00 97.81 110 ALA A O 1
ATOM 850 N N . GLU A 1 111 ? 9.633 -10.454 -7.470 1.00 97.56 111 GLU A N 1
ATOM 851 C CA . GLU A 1 111 ? 9.156 -11.728 -8.040 1.00 97.56 111 GLU A CA 1
ATOM 852 C C . GLU A 1 111 ? 9.549 -12.928 -7.175 1.00 97.56 111 GLU A C 1
ATOM 854 O O . GLU A 1 111 ? 8.721 -13.782 -6.861 1.00 97.56 111 GLU A O 1
ATOM 859 N N . LYS A 1 112 ? 10.801 -12.969 -6.699 1.00 96.81 112 LYS A N 1
ATOM 860 C CA . LYS A 1 112 ? 11.262 -14.025 -5.782 1.00 96.81 112 LYS A CA 1
ATOM 861 C C . LYS A 1 112 ? 10.479 -14.052 -4.469 1.00 96.81 112 LYS A C 1
ATOM 863 O O . LYS A 1 112 ? 10.302 -15.123 -3.895 1.00 96.81 112 LYS A O 1
ATOM 868 N N . ARG A 1 113 ? 10.038 -12.893 -3.971 1.00 96.19 113 ARG A N 1
ATOM 869 C CA . ARG A 1 113 ? 9.244 -12.782 -2.735 1.00 96.19 113 ARG A CA 1
ATOM 870 C C . ARG A 1 113 ? 7.792 -13.200 -2.943 1.00 96.19 113 ARG A C 1
ATOM 872 O O . ARG A 1 113 ? 7.231 -13.832 -2.054 1.00 96.19 113 ARG A O 1
ATOM 879 N N . LEU A 1 114 ? 7.221 -12.874 -4.099 1.00 96.50 114 LEU A N 1
ATOM 880 C CA . LEU A 1 114 ? 5.865 -13.265 -4.488 1.00 96.50 114 LEU A CA 1
ATOM 881 C C . LEU A 1 114 ? 5.785 -14.754 -4.866 1.00 96.50 114 LEU A C 1
ATOM 883 O O . LEU A 1 114 ? 4.800 -15.433 -4.581 1.00 96.50 114 LEU A O 1
ATOM 887 N N . GLY A 1 115 ? 6.859 -15.292 -5.447 1.00 96.44 115 GLY A N 1
ATOM 888 C CA . GLY A 1 115 ? 6.944 -16.674 -5.917 1.00 96.44 115 GLY A CA 1
ATOM 889 C C . GLY A 1 115 ? 6.376 -16.889 -7.323 1.00 96.44 115 GLY A C 1
ATOM 890 O O . GLY A 1 115 ? 6.157 -18.035 -7.708 1.00 96.44 115 GLY A O 1
ATOM 891 N N . HIS A 1 116 ? 6.133 -15.819 -8.082 1.00 97.00 116 HIS A N 1
ATOM 892 C CA . HIS A 1 116 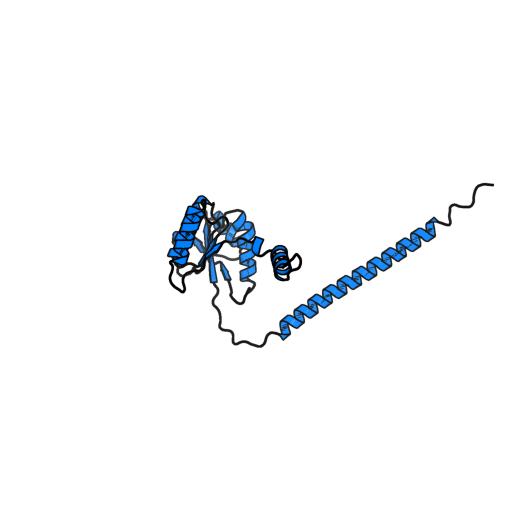? 5.734 -15.859 -9.489 1.00 97.00 116 HIS A CA 1
ATOM 893 C C . HIS A 1 116 ? 6.177 -14.580 -10.211 1.00 97.00 116 HIS A C 1
ATOM 895 O O . HIS A 1 116 ? 6.526 -13.585 -9.572 1.00 97.00 116 HIS A O 1
ATOM 901 N N . ALA A 1 117 ? 6.149 -14.624 -11.543 1.00 97.88 117 ALA A N 1
ATOM 902 C CA . ALA A 1 117 ? 6.438 -13.461 -12.369 1.00 97.88 117 ALA A CA 1
ATOM 903 C C . ALA A 1 117 ? 5.323 -12.414 -12.265 1.00 97.88 117 ALA A C 1
ATOM 905 O O . ALA A 1 117 ? 4.143 -12.768 -12.133 1.00 97.88 117 ALA A O 1
ATOM 906 N N . VAL A 1 118 ? 5.703 -11.142 -12.331 1.00 98.31 118 VAL A N 1
ATOM 907 C CA . VAL A 1 118 ? 4.782 -9.996 -12.349 1.00 98.31 118 VAL A CA 1
ATOM 908 C C . VAL A 1 118 ? 5.274 -8.950 -13.336 1.00 98.31 118 VAL A C 1
ATOM 910 O O . VAL A 1 118 ? 6.429 -8.967 -13.741 1.00 98.31 118 VAL A O 1
ATOM 913 N N . GLU A 1 119 ? 4.418 -8.019 -13.729 1.00 98.38 119 GLU A N 1
ATOM 914 C CA . GLU A 1 119 ? 4.828 -6.929 -14.604 1.00 98.38 119 GLU A CA 1
ATOM 915 C C . GLU A 1 119 ? 5.768 -5.948 -13.884 1.00 98.38 119 GLU A C 1
ATOM 917 O O . GLU A 1 119 ? 5.581 -5.614 -12.707 1.00 98.38 119 GLU A O 1
ATOM 922 N N . TRP A 1 120 ? 6.799 -5.483 -14.590 1.00 98.44 120 TRP A N 1
ATOM 923 C CA . TRP A 1 120 ? 7.672 -4.423 -14.101 1.00 98.44 120 TRP A CA 1
ATOM 924 C C . TRP A 1 120 ? 7.240 -3.079 -14.666 1.00 98.44 120 TRP A C 1
ATOM 926 O O . TRP A 1 120 ? 7.338 -2.840 -15.867 1.00 98.44 120 TRP A O 1
ATOM 936 N N . TYR A 1 121 ? 6.862 -2.178 -13.770 1.00 98.19 121 TYR A N 1
ATOM 937 C CA . TYR A 1 121 ? 6.639 -0.780 -14.086 1.00 98.19 121 TYR A CA 1
ATOM 938 C C . TYR A 1 121 ? 7.847 0.043 -13.596 1.00 98.19 121 TYR A C 1
ATOM 940 O O . TYR A 1 121 ? 8.180 0.003 -12.404 1.00 98.19 121 TYR A O 1
ATOM 948 N N . PRO A 1 122 ? 8.556 0.774 -14.475 1.00 96.25 122 PRO A N 1
ATOM 949 C CA . PRO A 1 122 ? 9.678 1.616 -14.059 1.00 96.25 122 PRO A CA 1
ATOM 950 C C . PRO A 1 122 ? 9.219 2.892 -13.335 1.00 96.25 122 PRO A C 1
ATOM 952 O O . PRO A 1 122 ? 9.976 3.452 -12.541 1.00 96.25 122 PRO A O 1
ATOM 955 N N . ASP A 1 123 ? 7.972 3.316 -13.551 1.00 95.56 123 ASP A N 1
ATOM 956 C CA . ASP A 1 123 ? 7.345 4.458 -12.894 1.00 95.56 123 ASP A CA 1
ATOM 957 C C . ASP A 1 123 ? 5.859 4.200 -12.583 1.00 95.56 123 ASP A C 1
ATOM 959 O O . ASP A 1 123 ? 5.251 3.240 -13.061 1.00 95.56 123 ASP A O 1
ATOM 963 N N . LEU A 1 124 ? 5.290 5.047 -11.721 1.00 98.06 124 LEU A N 1
ATOM 964 C CA . LEU A 1 124 ? 3.902 4.933 -11.276 1.00 98.06 124 LEU A CA 1
ATOM 965 C C . LEU A 1 124 ? 2.905 5.242 -12.400 1.00 98.06 124 LEU A C 1
ATOM 967 O O . LEU A 1 124 ? 1.853 4.613 -12.457 1.00 98.06 124 LEU A O 1
ATOM 971 N N . ALA A 1 125 ? 3.212 6.188 -13.287 1.00 98.06 125 ALA A N 1
ATOM 972 C CA . ALA A 1 125 ? 2.278 6.637 -14.315 1.00 98.06 125 ALA A CA 1
ATOM 973 C C . ALA A 1 125 ? 1.917 5.500 -15.281 1.00 98.06 125 ALA A C 1
ATOM 975 O O . ALA A 1 125 ? 0.744 5.327 -15.609 1.00 98.06 125 ALA A O 1
ATOM 976 N N . LEU A 1 126 ? 2.895 4.670 -15.654 1.00 98.06 126 LEU A N 1
ATOM 977 C CA . LEU A 1 126 ? 2.668 3.481 -16.477 1.00 98.06 126 LEU A CA 1
ATOM 978 C C . LEU A 1 126 ? 1.744 2.465 -15.792 1.00 98.06 126 LEU A C 1
ATOM 980 O O . LEU A 1 126 ? 0.846 1.922 -16.432 1.00 98.06 126 LEU A O 1
ATOM 984 N N . ALA A 1 127 ? 1.910 2.248 -14.484 1.00 98.12 127 ALA A N 1
ATOM 985 C CA . ALA A 1 127 ? 1.021 1.368 -13.726 1.00 98.12 127 ALA A CA 1
ATOM 986 C C . ALA A 1 127 ? -0.409 1.930 -13.640 1.00 98.12 127 ALA A C 1
ATOM 988 O O . ALA A 1 127 ? -1.378 1.181 -13.740 1.00 98.12 127 ALA A O 1
ATOM 989 N N . LEU A 1 128 ? -0.556 3.249 -13.480 1.00 98.44 128 LEU A N 1
ATOM 990 C CA . LEU A 1 128 ? -1.865 3.904 -13.412 1.00 98.44 128 LEU A CA 1
ATOM 991 C C . LEU A 1 128 ? -2.599 3.916 -14.760 1.00 98.44 128 LEU A C 1
ATOM 993 O O . LEU A 1 128 ? -3.826 3.833 -14.775 1.00 98.44 128 LEU A O 1
ATOM 997 N N . ALA A 1 129 ? -1.867 3.975 -15.875 1.00 98.12 129 ALA A N 1
ATOM 998 C CA . ALA A 1 129 ? -2.431 3.911 -17.223 1.00 98.12 129 ALA A CA 1
ATOM 999 C C . ALA A 1 129 ? -2.904 2.500 -17.622 1.00 98.12 129 ALA A C 1
ATOM 1001 O O . ALA A 1 129 ? -3.687 2.354 -18.557 1.00 98.12 129 ALA A O 1
ATOM 1002 N N . SER A 1 130 ? -2.445 1.460 -16.922 1.00 97.81 130 SER A N 1
ATOM 1003 C CA . SER A 1 130 ? -2.771 0.072 -17.241 1.00 97.81 130 SER A CA 1
ATOM 1004 C C . SER A 1 130 ? -4.219 -0.276 -16.879 1.00 97.81 130 SER A C 1
ATOM 1006 O O . SER A 1 130 ? -4.662 -0.116 -15.736 1.00 97.81 130 SER A O 1
ATOM 1008 N N . GLU A 1 131 ? -4.963 -0.824 -17.842 1.00 96.44 131 GLU A N 1
ATOM 1009 C CA . GLU A 1 131 ? -6.294 -1.409 -17.617 1.00 96.44 131 GLU A CA 1
ATOM 1010 C C . GLU A 1 131 ? -6.233 -2.729 -16.831 1.00 96.44 131 GLU A C 1
ATOM 1012 O O . GLU A 1 131 ? -7.257 -3.241 -16.372 1.00 96.44 131 GLU A O 1
ATOM 1017 N N . HIS A 1 132 ? -5.027 -3.276 -16.640 1.00 96.25 132 HIS A N 1
ATOM 1018 C CA . HIS A 1 132 ? -4.791 -4.495 -15.874 1.00 96.25 132 HIS A CA 1
ATOM 1019 C C . HIS A 1 132 ? -4.640 -4.266 -14.368 1.00 96.25 132 HIS A C 1
ATOM 1021 O O . HIS A 1 132 ? -4.484 -5.229 -13.621 1.00 96.25 132 HIS A O 1
ATOM 1027 N N . VAL A 1 133 ? -4.716 -3.013 -13.916 1.00 98.19 133 VAL A N 1
ATOM 1028 C CA . VAL A 1 133 ? -4.524 -2.622 -12.517 1.00 98.19 133 VAL A CA 1
ATOM 1029 C C . VAL A 1 133 ? -5.830 -2.079 -11.954 1.00 98.19 133 VAL A C 1
ATOM 1031 O O . VAL A 1 133 ? -6.360 -1.095 -12.465 1.00 98.19 133 VAL A O 1
ATOM 1034 N N . ASP A 1 134 ? -6.325 -2.688 -10.880 1.00 97.81 134 ASP A N 1
ATOM 1035 C CA . ASP A 1 134 ? -7.520 -2.230 -10.160 1.00 97.81 134 ASP A CA 1
ATOM 1036 C C . ASP A 1 134 ? -7.137 -1.381 -8.945 1.00 97.81 134 ASP A C 1
ATOM 1038 O O . ASP A 1 134 ? -7.795 -0.389 -8.626 1.00 97.81 134 ASP A O 1
ATOM 1042 N N . ALA A 1 135 ? -6.053 -1.764 -8.266 1.00 98.19 135 ALA A N 1
ATOM 1043 C CA . ALA A 1 135 ? -5.614 -1.155 -7.022 1.00 98.19 135 ALA A CA 1
ATOM 1044 C C . ALA A 1 135 ? -4.095 -0.952 -6.973 1.00 98.19 135 ALA A C 1
ATOM 1046 O O . ALA A 1 135 ? -3.326 -1.718 -7.558 1.00 98.19 135 ALA A O 1
ATOM 1047 N N . VAL A 1 136 ? -3.660 0.042 -6.203 1.00 98.69 136 VAL A N 1
ATOM 1048 C CA . VAL A 1 136 ? -2.252 0.281 -5.880 1.00 98.69 136 VAL A CA 1
ATOM 1049 C C . VAL A 1 136 ? -2.010 0.188 -4.377 1.00 98.69 136 VAL A C 1
ATOM 1051 O O . VAL A 1 136 ? -2.789 0.698 -3.573 1.00 98.69 136 VAL A O 1
ATOM 1054 N N . ASP A 1 137 ? -0.907 -0.457 -4.012 1.00 98.62 137 ASP A N 1
ATOM 1055 C CA . ASP A 1 137 ? -0.355 -0.490 -2.658 1.00 98.62 137 ASP A CA 1
ATOM 1056 C C . ASP A 1 137 ? 0.886 0.412 -2.618 1.00 98.62 137 ASP A C 1
ATOM 1058 O O . ASP A 1 137 ? 1.914 0.093 -3.218 1.00 98.62 137 ASP A O 1
ATOM 1062 N N . LEU A 1 138 ? 0.767 1.585 -1.996 1.00 98.50 138 LEU A N 1
ATOM 1063 C CA . LEU A 1 138 ? 1.749 2.667 -2.039 1.00 98.50 138 LEU A CA 1
ATOM 1064 C C . LEU A 1 138 ? 2.668 2.632 -0.813 1.00 98.50 138 LEU A C 1
ATOM 1066 O O . LEU A 1 138 ? 2.259 3.012 0.285 1.00 98.50 138 LEU A O 1
ATOM 1070 N N . LEU A 1 139 ? 3.934 2.253 -1.019 1.00 97.38 139 LEU A N 1
ATOM 1071 C CA . LEU A 1 139 ? 4.986 2.227 0.005 1.00 97.38 139 LEU A CA 1
ATOM 1072 C C . LEU A 1 139 ? 6.155 3.143 -0.368 1.00 97.38 139 LEU A C 1
ATOM 1074 O O . LEU A 1 139 ? 7.285 2.704 -0.609 1.00 97.38 139 LEU A O 1
ATOM 1078 N N . LEU A 1 140 ? 5.871 4.439 -0.432 1.00 96.06 140 LEU A N 1
ATOM 1079 C CA . LEU A 1 140 ? 6.830 5.463 -0.832 1.00 96.06 140 LEU A CA 1
ATOM 1080 C C . LEU A 1 140 ? 7.369 6.248 0.373 1.00 96.06 140 LEU A C 1
ATOM 1082 O O . LEU A 1 140 ? 6.714 6.309 1.415 1.00 96.06 140 LEU A O 1
ATOM 1086 N N . PRO A 1 141 ? 8.554 6.879 0.257 1.00 95.12 141 PRO A N 1
ATOM 1087 C CA . PRO A 1 141 ? 8.977 7.888 1.219 1.00 95.12 141 PRO A CA 1
ATOM 1088 C C . PRO A 1 141 ? 7.909 8.978 1.367 1.00 95.12 141 PRO A C 1
ATOM 1090 O O . PRO A 1 141 ? 7.324 9.405 0.373 1.00 95.12 141 PRO A O 1
ATOM 1093 N N . ILE A 1 142 ? 7.703 9.448 2.601 1.00 95.56 142 ILE A N 1
ATOM 1094 C CA . ILE A 1 142 ? 6.608 10.359 2.984 1.00 95.56 142 ILE A CA 1
ATOM 1095 C C . ILE A 1 142 ? 6.445 11.565 2.036 1.00 95.56 142 ILE A C 1
ATOM 1097 O O . ILE A 1 142 ? 5.309 11.832 1.653 1.00 95.56 142 ILE A O 1
ATOM 1101 N N . PRO A 1 143 ? 7.513 12.257 1.579 1.00 96.25 143 PRO A N 1
ATOM 1102 C CA . PRO A 1 143 ? 7.363 13.404 0.675 1.00 96.25 143 PRO A CA 1
ATOM 1103 C C . PRO A 1 143 ? 6.716 13.092 -0.682 1.00 96.25 143 PRO A C 1
ATOM 1105 O O . PRO A 1 143 ? 6.263 14.007 -1.355 1.00 96.25 143 PRO A O 1
ATOM 1108 N N . HIS A 1 144 ? 6.693 11.825 -1.103 1.00 95.69 144 HIS A N 1
ATOM 1109 C CA . HIS A 1 144 ? 6.117 11.397 -2.382 1.00 95.69 144 HIS A CA 1
ATOM 1110 C C . HIS A 1 144 ? 4.751 10.722 -2.224 1.00 95.69 144 HIS A C 1
ATOM 1112 O O . HIS A 1 144 ? 4.128 10.364 -3.222 1.00 95.69 144 HIS A O 1
ATOM 1118 N N . GLN A 1 145 ? 4.295 10.496 -0.986 1.00 96.44 145 GLN A N 1
ATOM 1119 C CA . GLN A 1 145 ? 3.084 9.718 -0.745 1.00 96.44 145 GLN A CA 1
ATOM 1120 C C . GLN A 1 145 ? 1.826 10.457 -1.206 1.00 96.44 145 GLN A C 1
ATOM 1122 O O . GLN A 1 145 ? 1.026 9.907 -1.959 1.00 96.44 145 GLN A O 1
ATOM 1127 N N . GLY A 1 146 ? 1.666 11.720 -0.798 1.00 97.81 146 GLY A N 1
ATOM 1128 C CA . GLY A 1 146 ? 0.450 12.477 -1.089 1.00 97.81 146 GLY A CA 1
ATOM 1129 C C . GLY A 1 146 ? 0.200 12.635 -2.588 1.00 97.81 146 GLY A C 1
ATOM 1130 O O . GLY A 1 146 ? -0.903 12.374 -3.069 1.00 97.81 146 GLY A O 1
ATOM 1131 N N . GLU A 1 147 ? 1.247 12.959 -3.351 1.00 97.81 147 GLU A N 1
ATOM 1132 C CA . GLU A 1 147 ? 1.170 13.046 -4.811 1.00 97.81 147 GLU A CA 1
ATOM 1133 C C . GLU A 1 147 ? 0.766 11.706 -5.449 1.00 97.81 147 GLU A C 1
ATOM 1135 O O . GLU A 1 147 ? -0.125 11.672 -6.301 1.00 97.81 147 GLU A O 1
ATOM 1140 N N . ALA A 1 148 ? 1.354 10.592 -5.000 1.00 98.25 148 ALA A N 1
ATOM 1141 C CA . ALA A 1 148 ? 1.034 9.262 -5.512 1.00 98.25 148 ALA A CA 1
ATOM 1142 C C . ALA A 1 148 ? -0.412 8.839 -5.203 1.00 98.25 148 ALA A C 1
ATOM 1144 O O . ALA A 1 148 ? -1.089 8.289 -6.075 1.00 98.25 148 ALA A O 1
ATOM 1145 N N . ILE A 1 149 ? -0.906 9.133 -3.995 1.00 98.56 149 ILE A N 1
ATOM 1146 C CA . ILE A 1 149 ? -2.300 8.885 -3.595 1.00 98.56 149 ILE A CA 1
ATOM 1147 C C . ILE A 1 149 ? -3.249 9.668 -4.502 1.00 98.56 149 ILE A C 1
ATOM 1149 O O . ILE A 1 149 ? -4.171 9.091 -5.080 1.00 98.56 149 ILE A O 1
ATOM 1153 N N . ALA A 1 150 ? -3.010 10.972 -4.666 1.00 98.19 150 ALA A N 1
ATOM 1154 C CA . ALA A 1 150 ? -3.848 11.823 -5.502 1.00 98.19 150 ALA A CA 1
ATOM 1155 C C . ALA A 1 150 ? -3.856 11.363 -6.967 1.00 98.19 150 ALA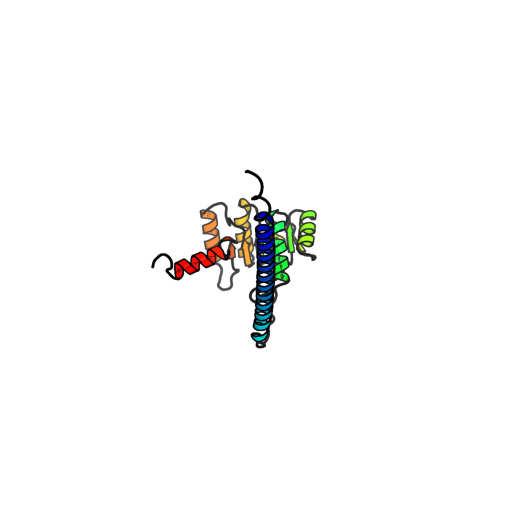 A C 1
ATOM 1157 O O . ALA A 1 150 ? -4.915 11.334 -7.596 1.00 98.19 150 ALA A O 1
ATOM 1158 N N . ALA A 1 151 ? -2.693 10.990 -7.509 1.00 98.44 151 ALA A N 1
ATOM 1159 C CA . ALA A 1 151 ? -2.570 10.479 -8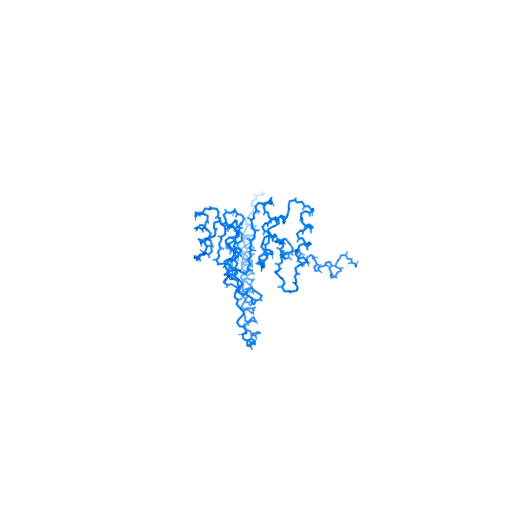.870 1.00 98.44 151 ALA A CA 1
ATOM 1160 C C . ALA A 1 151 ? -3.364 9.179 -9.065 1.00 98.44 151 ALA A C 1
ATOM 1162 O O . ALA A 1 151 ? -4.129 9.064 -10.021 1.00 98.44 151 ALA A O 1
ATOM 1163 N N . ALA A 1 152 ? -3.240 8.230 -8.136 1.00 98.56 152 ALA A N 1
ATOM 1164 C CA . ALA A 1 152 ? -3.941 6.954 -8.214 1.00 98.56 152 ALA A CA 1
ATOM 1165 C C . ALA A 1 152 ? -5.466 7.105 -8.109 1.00 98.56 152 ALA A C 1
ATOM 1167 O O . ALA A 1 152 ? -6.200 6.519 -8.906 1.00 98.56 152 ALA A O 1
ATOM 1168 N N . LEU A 1 153 ? -5.938 7.955 -7.191 1.00 98.19 153 LEU A N 1
ATOM 1169 C CA . LEU A 1 153 ? -7.360 8.264 -7.045 1.00 98.19 153 LEU A CA 1
ATOM 1170 C C . LEU A 1 153 ? -7.945 8.918 -8.300 1.00 98.19 153 LEU A C 1
ATOM 1172 O O . LEU A 1 153 ? -9.014 8.518 -8.758 1.00 98.19 153 LEU A O 1
ATOM 1176 N N . ARG A 1 154 ? -7.235 9.885 -8.896 1.00 97.12 154 ARG A N 1
ATOM 1177 C CA . ARG A 1 154 ? -7.651 10.525 -10.157 1.00 97.12 154 ARG A CA 1
ATOM 1178 C C . ARG A 1 154 ? -7.653 9.555 -11.336 1.00 97.12 154 ARG A C 1
ATOM 1180 O O . ARG A 1 154 ? -8.490 9.689 -12.220 1.00 97.12 154 ARG A O 1
ATOM 1187 N N . ALA A 1 155 ? -6.756 8.572 -11.329 1.00 97.12 155 ALA A N 1
ATOM 1188 C CA . ALA A 1 155 ? -6.723 7.494 -12.313 1.00 97.12 155 ALA A CA 1
ATOM 1189 C C . ALA A 1 155 ? -7.807 6.419 -12.082 1.00 97.12 155 ALA A C 1
ATOM 1191 O O . ALA A 1 155 ? -7.837 5.417 -12.796 1.00 97.12 155 ALA A O 1
ATOM 1192 N N . GLY A 1 156 ? -8.681 6.591 -11.082 1.00 96.94 156 GLY A N 1
ATOM 1193 C CA . GLY A 1 156 ? -9.755 5.646 -10.781 1.00 96.94 156 GLY A CA 1
ATOM 1194 C C . GLY A 1 156 ? -9.280 4.348 -10.125 1.00 96.94 156 GLY A C 1
ATOM 1195 O O . GLY A 1 156 ? -10.026 3.374 -10.116 1.00 96.94 156 GLY A O 1
ATOM 1196 N N . LYS A 1 157 ? -8.052 4.301 -9.591 1.00 98.00 157 LYS A N 1
ATOM 1197 C CA . LYS A 1 157 ? -7.494 3.104 -8.944 1.00 98.00 157 LYS A CA 1
ATOM 1198 C C . LYS A 1 157 ? -7.802 3.111 -7.453 1.00 98.00 157 LYS A C 1
ATOM 1200 O O . LYS A 1 157 ? -7.655 4.141 -6.797 1.00 98.00 157 LYS A O 1
ATOM 1205 N N . HIS A 1 158 ? -8.172 1.958 -6.899 1.00 97.88 158 HIS A N 1
ATOM 1206 C CA . HIS A 1 158 ? -8.267 1.794 -5.447 1.00 97.88 158 HIS A CA 1
ATOM 1207 C C . HIS A 1 158 ? -6.889 2.011 -4.809 1.00 97.88 158 HIS A C 1
ATOM 1209 O O . HIS A 1 158 ? -5.876 1.567 -5.348 1.00 97.88 158 HIS A O 1
ATOM 1215 N N . VAL A 1 159 ? -6.836 2.677 -3.657 1.00 98.50 159 VAL A N 1
ATOM 1216 C CA . VAL A 1 159 ? -5.574 3.048 -3.009 1.00 98.50 159 VAL A CA 1
ATOM 1217 C C . VAL A 1 159 ? -5.475 2.437 -1.623 1.00 98.50 159 VAL A C 1
ATOM 1219 O O . VAL A 1 159 ? -6.287 2.713 -0.740 1.00 98.50 159 VAL A O 1
ATOM 1222 N N . MET A 1 160 ? -4.413 1.670 -1.412 1.00 97.75 160 MET A N 1
ATOM 1223 C CA . MET A 1 160 ? -3.895 1.333 -0.096 1.00 97.75 160 MET A CA 1
ATOM 1224 C C . MET A 1 160 ? -2.577 2.086 0.092 1.00 97.75 160 MET A C 1
ATOM 1226 O O . MET A 1 160 ? -1.681 1.969 -0.736 1.00 97.75 160 MET A O 1
ATOM 1230 N N . SER A 1 161 ? -2.460 2.911 1.129 1.00 97.88 161 SER A N 1
ATOM 1231 C CA . SER A 1 161 ? -1.309 3.804 1.311 1.00 97.88 161 SER A CA 1
ATOM 1232 C C . SER A 1 161 ? -0.643 3.606 2.666 1.00 97.88 161 SER A C 1
ATOM 1234 O O . SER A 1 161 ? -1.331 3.659 3.687 1.00 97.88 161 SER A O 1
ATOM 1236 N N . GLU A 1 162 ? 0.686 3.478 2.692 1.00 96.69 162 GLU A N 1
ATOM 1237 C CA . GLU A 1 162 ? 1.443 3.451 3.946 1.00 96.69 162 GLU A CA 1
ATOM 1238 C C . GLU A 1 162 ? 1.286 4.722 4.775 1.00 96.69 162 GLU A C 1
ATOM 1240 O O . GLU A 1 162 ? 1.164 5.828 4.241 1.00 96.69 162 GLU A O 1
ATOM 1245 N N . LYS A 1 163 ? 1.328 4.543 6.101 1.00 94.88 163 LYS A N 1
ATOM 1246 C CA . LYS A 1 163 ? 1.327 5.641 7.066 1.00 94.88 163 LYS A CA 1
ATOM 1247 C C . LYS A 1 163 ? 2.740 6.218 7.282 1.00 94.88 163 LYS A C 1
ATOM 1249 O O . LYS A 1 163 ? 3.711 5.457 7.408 1.00 94.88 163 LYS A O 1
ATOM 1254 N N . PRO A 1 164 ? 2.864 7.543 7.476 1.00 95.69 164 PRO A N 1
ATOM 1255 C CA . PRO A 1 164 ? 1.814 8.552 7.317 1.00 95.69 164 PRO A CA 1
ATOM 1256 C C . PRO A 1 164 ? 1.484 8.794 5.837 1.00 95.69 164 PRO A C 1
ATOM 1258 O O . PRO A 1 164 ? 2.361 8.724 4.981 1.00 95.69 164 PRO A O 1
ATOM 1261 N N . ALA A 1 165 ? 0.218 9.105 5.553 1.00 94.44 165 ALA A N 1
ATOM 1262 C CA . ALA A 1 165 ? -0.266 9.286 4.184 1.00 94.44 165 ALA A CA 1
ATOM 1263 C C . ALA A 1 165 ? 0.164 10.616 3.533 1.00 94.44 165 ALA A C 1
ATOM 1265 O O . ALA A 1 165 ? 0.055 10.770 2.323 1.00 94.44 165 ALA A O 1
ATOM 1266 N N . ALA A 1 166 ? 0.628 11.580 4.328 1.00 96.12 166 ALA A N 1
ATOM 1267 C CA . ALA A 1 166 ? 1.061 12.897 3.876 1.00 96.12 166 ALA A CA 1
ATOM 1268 C C . ALA A 1 166 ? 2.129 13.454 4.827 1.00 96.12 166 ALA A C 1
ATOM 1270 O O . ALA A 1 166 ? 2.241 13.006 5.974 1.00 96.12 166 ALA A O 1
ATOM 1271 N N . LEU A 1 167 ? 2.900 14.439 4.363 1.00 95.19 167 LEU A N 1
ATOM 1272 C CA . LEU A 1 167 ? 3.943 15.089 5.159 1.00 95.19 167 LEU A CA 1
ATOM 1273 C C . LEU A 1 167 ? 3.358 16.094 6.156 1.00 95.19 167 LEU A C 1
ATOM 1275 O O . LEU A 1 167 ? 3.905 16.284 7.242 1.00 95.19 167 LEU A O 1
ATOM 1279 N N . THR A 1 168 ? 2.249 16.741 5.790 1.00 97.31 168 THR A N 1
ATOM 1280 C CA . THR A 1 168 ? 1.598 17.776 6.603 1.00 97.31 168 THR A CA 1
ATOM 1281 C C . THR A 1 168 ? 0.112 17.492 6.796 1.00 97.31 168 THR A C 1
ATOM 1283 O O . THR A 1 168 ? -0.522 16.817 5.985 1.00 97.31 168 THR A O 1
ATOM 1286 N N . LEU A 1 169 ? -0.472 18.049 7.863 1.00 97.06 169 LEU A N 1
ATOM 1287 C CA . LEU A 1 169 ? -1.915 17.961 8.100 1.00 97.06 169 LEU A CA 1
ATOM 1288 C C . LEU A 1 169 ? -2.713 18.619 6.970 1.00 97.06 169 LEU A C 1
ATOM 1290 O O . LEU A 1 169 ? -3.725 18.076 6.544 1.00 97.06 169 LEU A O 1
ATOM 1294 N N . GLN A 1 170 ? -2.248 19.766 6.470 1.00 98.06 170 GLN A N 1
ATOM 1295 C CA . GLN A 1 170 ? -2.923 20.471 5.384 1.00 98.06 170 GLN A CA 1
ATOM 1296 C C . GLN A 1 170 ? -2.965 19.624 4.110 1.00 98.06 170 GLN A C 1
ATOM 1298 O O . GLN A 1 170 ? -4.017 19.508 3.493 1.00 98.06 170 GLN A O 1
ATOM 1303 N N . GLU A 1 171 ? -1.858 18.969 3.761 1.00 97.81 171 GLU A N 1
ATOM 1304 C CA . GLU A 1 171 ? -1.816 18.024 2.644 1.00 97.81 171 GLU A CA 1
ATOM 1305 C C . GLU A 1 171 ? -2.763 16.833 2.871 1.00 97.81 171 GLU A C 1
ATOM 1307 O O . GLU A 1 171 ? -3.535 16.488 1.978 1.00 97.81 171 GLU A O 1
ATOM 1312 N N . ALA A 1 172 ? -2.778 16.248 4.075 1.00 97.12 172 ALA A N 1
ATOM 1313 C CA . ALA A 1 172 ? -3.705 15.166 4.412 1.00 97.12 172 ALA A CA 1
ATOM 1314 C C . ALA A 1 172 ? -5.179 15.588 4.256 1.00 97.12 172 ALA A C 1
ATOM 1316 O O . ALA A 1 172 ? -5.985 14.827 3.716 1.00 97.12 172 ALA A O 1
ATOM 1317 N N . CYS A 1 173 ? -5.535 16.800 4.695 1.00 97.75 173 CYS A N 1
ATOM 1318 C CA . CYS A 1 173 ? -6.876 17.359 4.529 1.00 97.75 173 CYS A CA 1
ATOM 1319 C C . CYS A 1 173 ? -7.244 17.518 3.052 1.00 97.75 173 CYS A C 1
ATOM 1321 O O . CYS A 1 173 ? -8.293 17.024 2.642 1.00 97.75 173 CYS A O 1
ATOM 1323 N N . SER A 1 174 ? -6.354 18.095 2.242 1.00 98.25 174 SER A N 1
ATOM 1324 C CA . SER A 1 174 ? -6.569 18.239 0.798 1.00 98.25 174 SER A CA 1
ATOM 1325 C C . SER A 1 174 ? -6.773 16.891 0.094 1.00 98.25 174 SER A C 1
ATOM 1327 O O . SER A 1 174 ? -7.597 16.783 -0.813 1.00 98.25 174 SER A O 1
ATOM 1329 N N . LEU A 1 175 ? -6.067 15.834 0.513 1.00 97.94 175 LEU A N 1
ATOM 1330 C CA . LEU A 1 175 ? -6.273 14.483 -0.026 1.00 97.94 175 LEU A CA 1
ATOM 1331 C C . LEU A 1 175 ? -7.642 13.908 0.351 1.00 97.94 175 LEU A C 1
ATOM 1333 O O . LEU A 1 175 ? -8.290 13.269 -0.477 1.00 97.94 175 LEU A O 1
ATOM 1337 N N . MET A 1 176 ? -8.103 14.135 1.585 1.00 96.88 176 MET A N 1
ATOM 1338 C CA . MET A 1 176 ? -9.440 13.707 2.010 1.00 96.88 176 MET A CA 1
ATOM 1339 C C . MET A 1 176 ? -10.541 14.449 1.254 1.00 96.88 176 MET A C 1
ATOM 1341 O O . MET A 1 176 ? -11.539 13.833 0.887 1.00 96.88 176 MET A O 1
ATOM 1345 N N . GLU A 1 177 ? -10.371 15.749 1.019 1.00 97.81 177 GLU A N 1
ATOM 1346 C CA . GLU A 1 177 ? -11.291 16.548 0.205 1.00 97.81 177 GLU A CA 1
ATOM 1347 C C . GLU A 1 177 ? -11.340 16.031 -1.234 1.00 97.81 177 GLU A C 1
ATOM 1349 O O . GLU A 1 177 ? -12.429 15.758 -1.742 1.00 97.81 177 GLU A O 1
ATOM 1354 N N . LEU A 1 178 ? -10.173 15.793 -1.849 1.00 97.44 178 LEU A N 1
ATOM 1355 C CA . LEU A 1 178 ? -10.074 15.166 -3.167 1.00 97.44 178 LEU A CA 1
ATOM 1356 C C . LEU A 1 178 ? -10.840 13.841 -3.200 1.00 97.44 178 LEU A C 1
ATOM 1358 O O . LEU A 1 178 ? -11.727 13.676 -4.031 1.00 97.44 178 LEU A O 1
ATOM 1362 N N . TRP A 1 179 ? -10.534 12.916 -2.289 1.00 97.19 179 TRP A N 1
ATOM 1363 C CA . TRP A 1 179 ? -11.171 11.601 -2.252 1.00 97.19 179 TRP A CA 1
ATOM 1364 C C . TRP A 1 179 ? -12.696 11.683 -2.088 1.00 97.19 179 TRP A C 1
ATOM 1366 O O . TRP A 1 179 ? -13.427 11.000 -2.801 1.00 97.19 179 TRP A O 1
ATOM 1376 N N . ARG A 1 180 ? -13.191 12.561 -1.205 1.00 95.25 180 ARG A N 1
ATOM 1377 C CA . ARG A 1 180 ? -14.632 12.759 -0.962 1.00 95.25 180 ARG A CA 1
ATOM 1378 C C . ARG A 1 180 ? -15.366 13.436 -2.116 1.00 95.25 180 ARG A C 1
ATOM 1380 O O . ARG A 1 180 ? -16.576 13.272 -2.225 1.00 95.25 180 ARG A O 1
ATOM 1387 N N . SER A 1 181 ? -14.661 14.206 -2.944 1.00 96.19 181 SER A N 1
ATOM 1388 C CA . SER A 1 181 ? -15.240 14.859 -4.125 1.00 96.19 181 SER A CA 1
ATOM 1389 C C . SER A 1 181 ? -15.471 13.913 -5.307 1.00 96.19 181 SER A C 1
ATOM 1391 O O . SER A 1 181 ? -16.135 14.294 -6.271 1.00 96.19 181 SER A O 1
ATOM 1393 N N . LEU A 1 182 ? -14.938 12.689 -5.253 1.00 94.62 182 LEU A N 1
ATOM 1394 C CA . LEU A 1 182 ? -15.148 11.692 -6.297 1.00 94.62 182 LEU A CA 1
ATOM 1395 C C . LEU A 1 182 ? -16.593 11.154 -6.255 1.00 94.62 182 LEU A C 1
ATOM 1397 O O . LEU A 1 182 ? -17.210 11.051 -5.195 1.00 94.62 182 LEU A O 1
ATOM 1401 N N . SER A 1 183 ? -17.145 10.812 -7.421 1.00 88.44 183 SER A N 1
ATOM 1402 C CA . SER A 1 183 ? -18.541 10.373 -7.569 1.00 88.44 183 SER A CA 1
ATOM 1403 C C . SER A 1 183 ? -18.855 9.054 -6.835 1.00 88.44 183 SER A C 1
ATOM 1405 O O . SER A 1 183 ? -17.954 8.264 -6.563 1.00 88.44 183 SER A O 1
ATOM 1407 N N . PRO A 1 184 ? -20.135 8.741 -6.555 1.00 78.31 184 PRO A N 1
ATOM 1408 C CA . PRO A 1 184 ? -20.526 7.417 -6.068 1.00 78.31 184 PRO A CA 1
ATOM 1409 C C . PRO A 1 184 ? -19.980 6.296 -6.969 1.00 78.31 184 PRO A C 1
ATOM 1411 O O . PRO A 1 184 ? -20.112 6.365 -8.189 1.00 78.31 184 PRO A O 1
ATOM 1414 N N . GLY A 1 185 ? -19.350 5.279 -6.373 1.00 80.88 185 GLY A N 1
ATOM 1415 C CA . GLY A 1 185 ? -18.612 4.238 -7.108 1.00 80.88 185 GLY A CA 1
ATOM 1416 C C . GLY A 1 185 ? -17.133 4.564 -7.364 1.00 80.88 185 GLY A C 1
ATOM 1417 O O . GLY A 1 185 ? -16.445 3.783 -8.014 1.00 80.88 185 GLY A O 1
ATOM 1418 N N . ALA A 1 186 ? -16.641 5.690 -6.842 1.00 90.06 186 ALA A N 1
ATOM 1419 C CA . ALA A 1 186 ? -15.232 6.061 -6.855 1.00 90.06 186 ALA A CA 1
ATOM 1420 C C . ALA A 1 186 ? -14.316 5.030 -6.173 1.00 90.06 186 ALA A C 1
ATOM 1422 O O . ALA A 1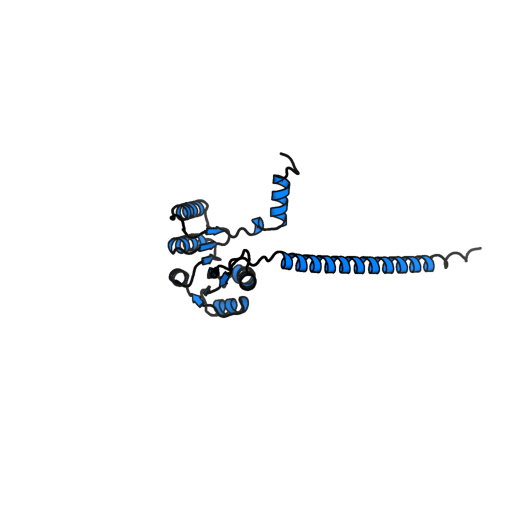 186 ? -14.761 4.262 -5.310 1.00 90.06 186 ALA A O 1
ATOM 1423 N N . PRO A 1 187 ? -13.011 5.052 -6.502 1.00 95.12 187 PRO A N 1
ATOM 1424 C CA . PRO A 1 187 ? -12.030 4.221 -5.828 1.00 95.12 187 PRO A CA 1
ATOM 1425 C C . PRO A 1 187 ? -12.020 4.439 -4.310 1.00 95.12 187 PRO A C 1
ATOM 1427 O O . PRO A 1 187 ? -12.069 5.558 -3.793 1.00 95.12 187 PRO A O 1
ATOM 1430 N N . SER A 1 188 ? -11.900 3.335 -3.581 1.00 95.56 188 SER A N 1
ATOM 1431 C CA . SER A 1 188 ? -11.682 3.348 -2.135 1.00 95.56 188 SER A CA 1
ATOM 1432 C C . SER A 1 188 ? -10.258 3.787 -1.809 1.00 95.56 188 SER A C 1
ATOM 1434 O O . SER A 1 188 ? -9.317 3.364 -2.481 1.00 95.56 188 SER A O 1
ATOM 1436 N N . TRP A 1 189 ? -10.092 4.532 -0.719 1.00 97.62 189 TRP A N 1
ATOM 1437 C CA . TRP A 1 189 ? -8.787 4.838 -0.146 1.00 97.62 189 TRP A CA 1
ATOM 1438 C C . TRP A 1 189 ? -8.708 4.348 1.298 1.00 97.62 189 TRP A C 1
ATOM 1440 O O . TRP A 1 189 ? -9.592 4.631 2.106 1.00 97.62 189 TRP A O 1
ATOM 1450 N N . GLN A 1 190 ? -7.639 3.626 1.624 1.00 96.06 190 GLN A N 1
ATOM 1451 C CA . GLN A 1 190 ? -7.325 3.199 2.979 1.00 96.06 190 GLN A CA 1
ATOM 1452 C C . GLN A 1 190 ? -5.865 3.495 3.325 1.00 96.06 190 GLN A C 1
ATOM 1454 O O . GLN A 1 190 ? -4.946 3.128 2.594 1.00 96.06 190 GLN A O 1
ATOM 1459 N N . VAL A 1 191 ? -5.652 4.087 4.499 1.00 96.62 191 VAL A N 1
ATOM 1460 C CA . VAL A 1 191 ? -4.325 4.198 5.112 1.00 96.62 191 VAL A CA 1
ATOM 1461 C C . VAL A 1 191 ? -4.047 2.933 5.924 1.00 96.62 191 VAL A C 1
ATOM 1463 O O . VAL A 1 191 ? -4.882 2.518 6.733 1.00 96.62 191 VAL A O 1
ATOM 1466 N N . THR A 1 192 ? -2.888 2.306 5.727 1.00 94.56 192 THR A N 1
ATOM 1467 C CA . THR A 1 192 ? -2.505 1.057 6.405 1.00 94.56 192 THR A CA 1
ATOM 1468 C C . THR A 1 192 ? -2.043 1.304 7.842 1.00 94.56 192 THR A C 1
ATOM 1470 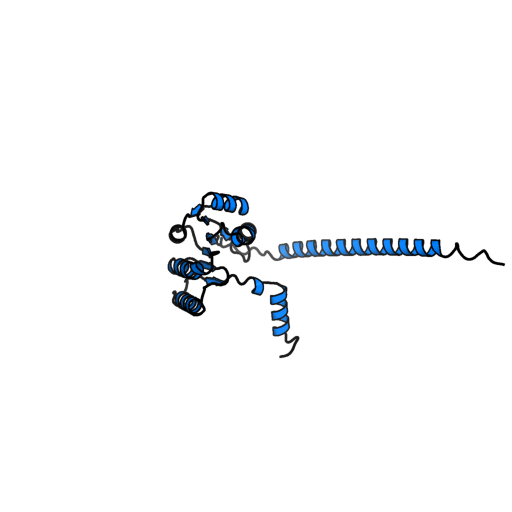O O . THR A 1 192 ? -0.887 1.112 8.197 1.00 94.56 192 THR A O 1
ATOM 1473 N N . GLU A 1 193 ? -2.972 1.695 8.717 1.00 94.19 193 GLU A N 1
ATOM 1474 C CA . GLU A 1 193 ? -2.733 1.719 10.163 1.00 94.19 193 GLU A CA 1
ATOM 1475 C C . GLU A 1 193 ? -2.978 0.327 10.764 1.00 94.19 193 GLU A C 1
ATOM 1477 O O . GLU A 1 193 ? -4.046 0.002 11.293 1.00 94.19 193 GLU A O 1
ATOM 1482 N N . GLN A 1 194 ? -1.980 -0.549 10.642 1.00 92.75 194 GLN A N 1
ATOM 1483 C CA . GLN A 1 194 ? -2.098 -1.955 11.023 1.00 92.75 194 GLN A CA 1
ATOM 1484 C C . GLN A 1 194 ? -2.331 -2.174 12.526 1.00 92.75 194 GLN A C 1
ATOM 1486 O O . GLN A 1 194 ? -2.758 -3.265 12.919 1.00 92.75 194 GLN A O 1
ATOM 1491 N N . TRP A 1 195 ? -2.041 -1.189 13.387 1.00 93.50 195 TRP A N 1
ATOM 1492 C CA . TRP A 1 195 ? -2.269 -1.327 14.828 1.00 93.50 195 TRP A CA 1
ATOM 1493 C C . TRP A 1 195 ? -3.749 -1.448 15.174 1.00 93.50 195 TRP A C 1
ATOM 1495 O O . TRP A 1 195 ? -4.092 -2.236 16.059 1.00 93.50 195 TRP A O 1
ATOM 1505 N N . ALA A 1 196 ? -4.623 -0.776 14.422 1.00 90.62 196 ALA A N 1
ATOM 1506 C CA . ALA A 1 196 ? -6.073 -0.868 14.594 1.00 90.62 196 ALA A CA 1
ATOM 1507 C C . ALA A 1 196 ? -6.607 -2.305 14.403 1.00 90.62 196 ALA A C 1
ATOM 1509 O O . ALA A 1 196 ? -7.645 -2.669 14.953 1.00 90.62 196 ALA A O 1
ATOM 1510 N N . PHE A 1 197 ? -5.868 -3.153 13.680 1.00 91.50 197 PHE A N 1
ATOM 1511 C CA . PHE A 1 197 ? -6.237 -4.543 13.392 1.00 91.50 197 PHE A CA 1
ATOM 1512 C C . PHE A 1 197 ? -5.580 -5.564 14.329 1.00 91.50 197 PHE A C 1
ATOM 1514 O O . PHE A 1 197 ? -5.756 -6.773 14.161 1.00 91.50 197 PHE A O 1
ATOM 1521 N N . LYS A 1 198 ? -4.795 -5.128 15.322 1.00 94.88 198 LYS A N 1
ATOM 1522 C CA . LYS A 1 198 ? -4.186 -6.058 16.281 1.00 94.88 198 LYS A CA 1
ATOM 1523 C C . LYS A 1 198 ? -5.281 -6.672 17.163 1.00 94.88 198 LYS A C 1
ATOM 1525 O O . LYS A 1 198 ? -6.050 -5.917 17.755 1.00 94.88 198 LYS A O 1
ATOM 1530 N N . PRO A 1 199 ? -5.301 -8.007 17.367 1.00 95.88 199 PRO A N 1
ATOM 1531 C CA . PRO A 1 199 ? -6.320 -8.656 18.198 1.00 95.88 199 PRO A CA 1
ATOM 1532 C C . PRO A 1 199 ? -6.426 -8.072 19.612 1.00 95.88 199 PRO A C 1
ATOM 1534 O O . PRO A 1 199 ? -7.517 -7.979 20.162 1.00 95.88 199 PRO A O 1
ATOM 1537 N N . ALA A 1 200 ? -5.301 -7.634 20.188 1.00 96.94 200 ALA A N 1
ATOM 1538 C CA . ALA A 1 200 ? -5.287 -6.967 21.486 1.00 96.94 200 ALA A CA 1
ATOM 1539 C C . ALA A 1 200 ? -6.026 -5.619 21.458 1.00 96.94 200 ALA A C 1
ATOM 1541 O O . ALA A 1 200 ? -6.839 -5.366 22.337 1.00 96.94 200 ALA A O 1
ATOM 1542 N N . VAL A 1 201 ? -5.798 -4.786 20.436 1.00 96.56 201 VAL A N 1
ATOM 1543 C CA . VAL A 1 201 ? -6.465 -3.481 20.286 1.00 96.56 201 VAL A CA 1
ATOM 1544 C C . VAL A 1 201 ? -7.964 -3.670 20.058 1.00 96.56 201 VAL A C 1
ATOM 1546 O O . VAL A 1 201 ? -8.770 -3.027 20.723 1.00 96.56 201 VAL A O 1
ATOM 1549 N N . GLN A 1 202 ? -8.345 -4.622 19.204 1.00 96.12 202 GLN A N 1
ATOM 1550 C CA . GLN A 1 202 ? -9.751 -4.970 18.982 1.00 96.12 202 GLN A CA 1
ATOM 1551 C C . GLN A 1 202 ? -10.424 -5.489 20.259 1.00 96.12 202 GLN A C 1
ATOM 1553 O O . GLN A 1 202 ? -11.553 -5.107 20.560 1.00 96.12 202 GLN A O 1
ATOM 1558 N N . LYS A 1 203 ? -9.726 -6.315 21.055 1.00 96.56 203 LYS A N 1
ATOM 1559 C CA . LYS A 1 203 ? -10.267 -6.814 22.324 1.00 96.56 203 LYS A CA 1
ATOM 1560 C C . LYS A 1 203 ? -10.406 -5.713 23.371 1.00 96.56 203 LYS A C 1
ATOM 1562 O O . LYS A 1 203 ? -11.392 -5.708 24.100 1.00 96.56 203 LYS A O 1
ATOM 1567 N N . ILE A 1 204 ? -9.444 -4.793 23.439 1.00 95.94 204 ILE A N 1
ATOM 1568 C CA . ILE A 1 204 ? -9.528 -3.614 24.308 1.00 95.94 204 ILE A CA 1
ATOM 1569 C C . ILE A 1 204 ? -10.747 -2.780 23.918 1.00 95.94 204 ILE A C 1
ATOM 1571 O O . ILE A 1 204 ? -11.550 -2.466 24.790 1.00 95.94 204 ILE A O 1
ATOM 1575 N N . ARG A 1 205 ? -10.935 -2.493 22.622 1.00 94.69 205 ARG A N 1
ATOM 1576 C CA . ARG A 1 205 ? -12.111 -1.761 22.136 1.00 94.69 205 ARG A CA 1
ATOM 1577 C C . ARG A 1 205 ? -13.413 -2.443 22.553 1.00 94.69 205 ARG A C 1
ATOM 1579 O O . ARG A 1 205 ? -14.276 -1.775 23.102 1.00 94.69 205 ARG A O 1
ATOM 1586 N N . GLN A 1 206 ? -13.507 -3.760 22.368 1.00 96.12 206 GLN A N 1
ATOM 1587 C CA . GLN A 1 206 ? -14.679 -4.529 22.784 1.00 96.12 206 GLN A CA 1
ATOM 1588 C C . GLN A 1 206 ? -14.954 -4.398 24.290 1.00 96.12 206 GLN A C 1
ATOM 1590 O O . GLN A 1 206 ? -16.083 -4.150 24.673 1.00 96.12 206 GLN A O 1
ATOM 1595 N N . LEU A 1 207 ? -13.939 -4.537 25.151 1.00 96.88 207 LEU A N 1
ATOM 1596 C CA . LEU A 1 207 ? -14.130 -4.431 26.604 1.00 96.88 207 LEU A CA 1
ATOM 1597 C C . LEU A 1 207 ? -14.602 -3.039 27.039 1.00 96.88 207 LEU A C 1
ATOM 1599 O O . LEU A 1 207 ? -15.383 -2.932 27.979 1.00 96.88 207 LEU A O 1
ATOM 1603 N N . VAL A 1 208 ? -14.118 -1.987 26.375 1.00 96.38 208 VAL A N 1
ATOM 1604 C CA . VAL A 1 208 ? -14.587 -0.617 26.617 1.00 96.38 208 VAL A CA 1
ATOM 1605 C C . VAL A 1 208 ? -16.042 -0.468 26.176 1.00 96.38 208 VAL A C 1
ATOM 1607 O O . VAL A 1 208 ? -16.847 0.026 26.955 1.00 96.38 208 VAL A O 1
ATOM 1610 N N . ASP A 1 209 ? -16.389 -0.948 24.979 1.00 95.69 209 ASP A N 1
ATOM 1611 C CA . ASP A 1 209 ? -17.761 -0.889 24.450 1.00 95.69 209 ASP A CA 1
ATOM 1612 C C . ASP A 1 209 ? -18.751 -1.722 25.287 1.00 95.69 209 ASP A C 1
ATOM 1614 O O . ASP A 1 209 ? -19.911 -1.347 25.428 1.00 95.69 209 ASP A O 1
ATOM 1618 N N . ASP A 1 210 ? -18.277 -2.812 25.898 1.00 96.62 210 ASP A N 1
ATOM 1619 C CA . ASP A 1 210 ? -19.038 -3.662 26.822 1.00 96.62 210 ASP A CA 1
ATOM 1620 C C . ASP A 1 210 ? -19.145 -3.059 28.246 1.00 96.62 210 ASP A C 1
ATOM 1622 O O . ASP A 1 210 ? -19.722 -3.678 29.142 1.00 96.62 210 ASP A O 1
ATOM 1626 N N . GLY A 1 211 ? -18.568 -1.877 28.493 1.00 96.06 211 GLY A N 1
ATOM 1627 C CA . GLY A 1 211 ? -18.648 -1.166 29.771 1.00 96.06 211 GLY A CA 1
ATOM 1628 C C . GLY A 1 211 ? -17.757 -1.723 30.889 1.00 96.06 211 GLY A C 1
ATOM 1629 O O . GLY A 1 211 ? -17.983 -1.451 32.069 1.00 96.06 211 GLY A O 1
ATOM 1630 N N . ALA A 1 212 ? -16.722 -2.506 30.560 1.00 95.25 212 ALA A N 1
ATOM 1631 C CA . ALA A 1 212 ? -15.887 -3.192 31.555 1.00 95.25 212 ALA A CA 1
ATOM 1632 C C . ALA A 1 212 ? -15.103 -2.247 32.489 1.00 95.25 212 ALA A C 1
ATOM 1634 O O . ALA A 1 212 ? -14.601 -2.690 33.523 1.00 95.25 212 ALA A O 1
ATOM 1635 N N . ILE A 1 213 ? -14.968 -0.968 32.122 1.00 93.94 213 ILE A N 1
ATOM 1636 C CA . ILE A 1 213 ? -14.256 0.060 32.899 1.00 93.94 213 ILE A CA 1
ATOM 1637 C C . ILE A 1 213 ? -15.099 1.323 33.154 1.00 93.94 213 ILE A C 1
ATOM 1639 O O . ILE A 1 213 ? -14.542 2.369 33.478 1.00 93.94 213 ILE A O 1
ATOM 1643 N N . GLY A 1 214 ? -16.425 1.233 33.021 1.00 88.94 214 GLY A N 1
ATOM 1644 C CA . GLY A 1 214 ? -17.348 2.366 33.153 1.00 88.94 214 GLY A CA 1
ATOM 1645 C C . GLY A 1 214 ? -18.337 2.442 31.992 1.00 88.94 214 GLY A C 1
ATOM 1646 O O . GLY A 1 214 ? -18.140 1.773 30.981 1.00 88.94 214 GLY A O 1
ATOM 1647 N N . ALA A 1 215 ? -19.401 3.227 32.175 1.00 64.38 215 ALA A N 1
ATOM 1648 C CA . ALA A 1 215 ? -20.402 3.523 31.148 1.00 64.38 215 ALA A CA 1
ATOM 1649 C C . ALA A 1 215 ? -20.008 4.755 30.323 1.00 64.38 215 ALA A C 1
ATOM 1651 O O . ALA A 1 215 ? -19.399 5.677 30.916 1.00 64.38 215 ALA A O 1
#

Radius of gyration: 27.86 Å; chains: 1; bounding box: 51×64×88 Å

Organism: NCBI:txid1034831

Sequence (215 aa):
AAGQAAEGGSERSIQELRQARKRFKAKSREEKRAKRKARQDHAAQSRVGARAVDHVHTPAVRVVVVGAGGWYASQVHLPQLAVLERRTAMGVPVRVVGVVTRTKEQHQKAEKRLGHAVEWYPDLALALASEHVDAVDLLLPIPHQGEAIAAALRAGKHVMSEKPAALTLQEACSLMELWRSLSPGAPSWQVTEQWAFKPAVQKIRQLVDDGAIGA

InterPro domains:
  IPR000683 Gfo/Idh/MocA-like oxidoreductase, N-terminal [PF01408] (61-181)
  IPR036291 NAD(P)-binding domain superfamily [SSF51735] (55-214)
  IPR050463 Gfo/Idh/MocA family oxidoreductases and glycosidases [PTHR43818] (48-214)

pLDDT: mean 86.05, std 16.93, range [35.62, 98.69]

Foldseek 3Di:
DDDDDPDPPPVVVVVVVVVVVVVVVVVVVVVVVVVVVVVVVVVVVVVVPPDPDPDPPADAAEEEEEPCLDPCNLPPVLLVLLVQQVDVDPVHHYDHAYYADQDPVSQVSSCVSSVHHHDYDNDLVVVLPDPRHQAYEADDDQCCQLVSLLSNQVSQHAYEGEPPNHPDPVSVVVSVVSNVPDDPVGHHYDYPPVVCVPPVNVVVVVCVVVQVPHD

Secondary structure (DSSP, 8-state):
-----SSHHHHHHHHHHHHHHHHHHHHHHHHHHHHHHHHHHHHHHHHHT--------PPPEEEEEETTTSHHIIIIIHHHHHHHHTS-GGG--EEEEEEE-SSHHHHHHHHHHHTS--EEESSHHHHHH-TT-SEEEE---HHHHHHHHHHHHHTT-EEEEPSSS-SSHHHHHHHHHHHHHSPTTPPPEEE--GGGG-HHHHHHHHHHHTTBTB-